Protein AF-A0A6N7Z1I0-F1 (afdb_monomer_lite)

Radius of gyration: 21.79 Å; chains: 1; bounding box: 50×64×66 Å

Sequence (225 aa):
MAPHADRPPRATGLARSAGAAVDYAGSRAKPFAAIPDDGGQARPDRATPHAGGDRSAHGRASFAEVSVDQITRRAGVSRPTFYAYFRDKRDLVLRLGEALERDVAASAAPWLEASQGSPRSTLEAVLGAFTRHRSTVRALVETVSYDAEVAAFWHLLHERFLQSAELRITREAPGIDPEVALARAYVLVWMTERVFTEHLSSPRVDEGRLLDALDAVWKLAIEPE

Foldseek 3Di:
DDDDDDDPDDPDDPPPDPPDPPPPPDDDPVLQLCLDPDPDDPPDDDDDDDDDDDPPPAPDDALVRQDCVNSCVSSVHDSVVVVVQAVDSVRVLVVLLVVLLVQLCVLQVCLLVPVDDALLSSLVSNLVSCLSSVVSLRNLVRCLVPDVVSVVSVCVSLVSQLVSQLVLLCVQDPPPDSVLSSVLSVCLSVVSSVLSNCCSRPNPDDPSVSSVVSSVSSCCSSHPD

pLDDT: mean 77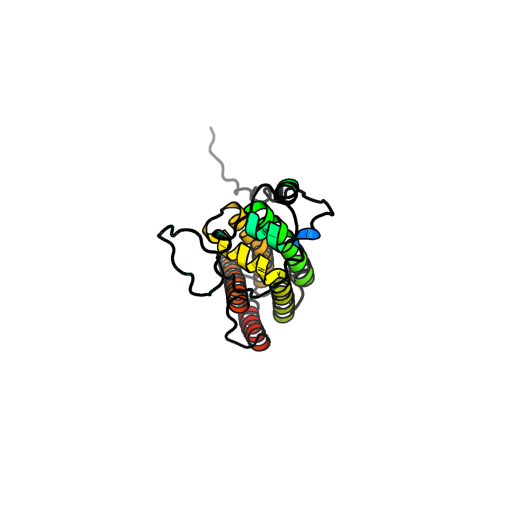.16, std 25.44, range [27.88, 98.25]

Secondary structure (DSSP, 8-state):
-------PPP---S------------TT-TTTTT--------------PPP-----SSSS--TTT--HHHHHHHHT--HHHHHHH-SSHHHHHHHHHHHHHHHHHHHTHHHHHHS-S-HHHHHHHHHHHHHHTHHHHHHHHHHHTT-HHHHHHHHHHHHHHHHHHHHHHHHHSTT--HHHHHHHHHHHHHHHHHHHHHHHHS--S-HHHHHHHHHHHHHHHHS--

Structure (mmCIF, N/CA/C/O backbone):
data_AF-A0A6N7Z1I0-F1
#
_entry.id   AF-A0A6N7Z1I0-F1
#
loop_
_atom_site.group_PDB
_atom_site.id
_atom_site.type_symbol
_atom_site.label_atom_id
_atom_site.label_alt_id
_atom_site.label_comp_id
_atom_site.label_asym_id
_atom_site.label_entity_id
_atom_site.label_seq_id
_atom_site.pdbx_PDB_ins_code
_atom_site.Cartn_x
_atom_site.Cartn_y
_atom_site.Cartn_z
_atom_site.occupancy
_atom_site.B_iso_or_equiv
_atom_site.auth_seq_id
_atom_site.auth_comp_id
_atom_site.auth_asym_id
_atom_site.auth_atom_id
_atom_site.pdbx_PDB_model_num
ATOM 1 N N . MET A 1 1 ? 8.699 45.146 38.805 1.00 42.00 1 MET A N 1
ATOM 2 C CA . MET A 1 1 ? 8.934 43.795 39.354 1.00 42.00 1 MET A CA 1
ATOM 3 C C . MET A 1 1 ? 7.944 42.857 38.671 1.00 42.00 1 MET A C 1
ATOM 5 O O . MET A 1 1 ? 6.752 43.026 38.879 1.00 42.00 1 MET A O 1
ATOM 9 N N . ALA A 1 2 ? 8.412 41.997 37.761 1.00 42.41 2 ALA A N 1
ATOM 10 C CA . ALA A 1 2 ? 7.639 40.858 37.238 1.00 42.41 2 ALA A CA 1
ATOM 11 C C . ALA A 1 2 ? 7.596 39.731 38.298 1.00 42.41 2 ALA A C 1
ATOM 13 O O . ALA A 1 2 ? 8.387 39.801 39.245 1.00 42.41 2 ALA A O 1
ATOM 14 N N . PRO A 1 3 ? 6.688 38.738 38.181 1.00 44.56 3 PRO A N 1
ATOM 15 C CA . PRO A 1 3 ? 6.973 37.515 37.398 1.00 44.56 3 PRO A CA 1
ATOM 16 C C . PRO A 1 3 ? 5.791 37.064 36.493 1.00 44.56 3 PRO A C 1
ATOM 18 O O . PRO A 1 3 ? 4.634 37.305 36.811 1.00 44.56 3 PRO A O 1
ATOM 21 N N . HIS A 1 4 ? 6.048 36.635 35.247 1.00 32.41 4 HIS A N 1
ATOM 22 C CA . HIS A 1 4 ? 6.156 35.229 34.775 1.00 32.41 4 HIS A CA 1
ATOM 23 C C . HIS A 1 4 ? 4.823 34.443 34.880 1.00 32.41 4 HIS A C 1
ATOM 25 O O . HIS A 1 4 ? 4.478 33.955 35.943 1.00 32.41 4 HIS A O 1
ATOM 31 N N . ALA A 1 5 ? 3.922 34.537 33.892 1.00 37.41 5 ALA A N 1
ATOM 32 C CA . ALA A 1 5 ? 3.791 33.693 32.688 1.00 37.41 5 ALA A CA 1
ATOM 33 C C . ALA A 1 5 ? 3.361 32.239 32.963 1.00 37.41 5 ALA A C 1
ATOM 35 O O . ALA A 1 5 ? 4.189 31.434 33.368 1.00 37.41 5 ALA A O 1
ATOM 36 N N . ASP A 1 6 ? 2.116 31.902 32.605 1.00 32.06 6 ASP A N 1
ATOM 37 C CA . ASP A 1 6 ? 1.801 30.581 32.057 1.00 32.06 6 ASP A CA 1
ATOM 38 C C . ASP A 1 6 ? 0.676 30.708 31.016 1.00 32.06 6 ASP A C 1
ATOM 40 O O . ASP A 1 6 ? -0.452 31.113 31.306 1.00 32.06 6 ASP A O 1
ATOM 44 N N . ARG A 1 7 ? 1.035 30.490 29.752 1.00 36.84 7 ARG A N 1
ATOM 45 C CA . ARG A 1 7 ? 0.157 30.559 28.579 1.00 36.84 7 ARG A CA 1
ATOM 46 C C . ARG A 1 7 ? 0.156 29.145 28.002 1.00 36.84 7 ARG A C 1
ATOM 48 O O . ARG A 1 7 ? 1.249 28.622 27.795 1.00 36.84 7 ARG A O 1
ATOM 55 N N . PRO A 1 8 ? -1.005 28.535 27.709 1.00 32.03 8 PRO A N 1
ATOM 56 C CA . PRO A 1 8 ? -1.036 27.171 27.196 1.00 32.03 8 PRO A CA 1
ATOM 57 C C . PRO A 1 8 ? -0.251 27.086 25.877 1.00 32.03 8 PRO A C 1
ATOM 59 O O . PRO A 1 8 ? -0.317 28.029 25.070 1.00 32.03 8 PRO A O 1
ATOM 62 N N . PRO A 1 9 ? 0.504 25.998 25.635 1.00 32.03 9 PRO A N 1
ATOM 63 C CA . PRO A 1 9 ? 1.284 25.870 24.419 1.00 32.03 9 PRO A CA 1
ATOM 64 C C . PRO A 1 9 ? 0.345 25.840 23.213 1.00 32.03 9 PRO A C 1
ATOM 66 O O . PRO A 1 9 ? -0.582 25.037 23.117 1.00 32.03 9 PRO A O 1
ATOM 69 N N . ARG A 1 10 ? 0.592 26.765 22.282 1.00 30.25 10 ARG A N 1
ATOM 70 C CA . ARG A 1 10 ? -0.041 26.793 20.967 1.00 30.25 10 ARG A CA 1
ATOM 71 C C . ARG A 1 10 ? 0.317 25.508 20.225 1.00 30.25 10 ARG A C 1
ATOM 73 O O . ARG A 1 10 ? 1.483 25.304 19.889 1.00 30.25 10 ARG A O 1
ATOM 80 N N . ALA A 1 11 ? -0.691 24.702 19.906 1.00 32.59 11 ALA A N 1
ATOM 81 C CA . ALA A 1 11 ? -0.607 23.703 18.852 1.00 32.59 11 ALA A CA 1
ATOM 82 C C . ALA A 1 11 ? -0.292 24.425 17.533 1.00 32.59 11 ALA A C 1
ATOM 84 O O . ALA A 1 11 ? -1.157 25.032 16.904 1.00 32.59 11 ALA A O 1
ATOM 85 N N . THR A 1 12 ? 0.982 24.434 17.154 1.00 29.86 12 THR A N 1
ATOM 86 C CA . THR A 1 12 ? 1.443 25.014 15.894 1.00 29.86 12 THR A CA 1
ATOM 87 C C . THR A 1 12 ? 2.617 24.198 15.387 1.00 29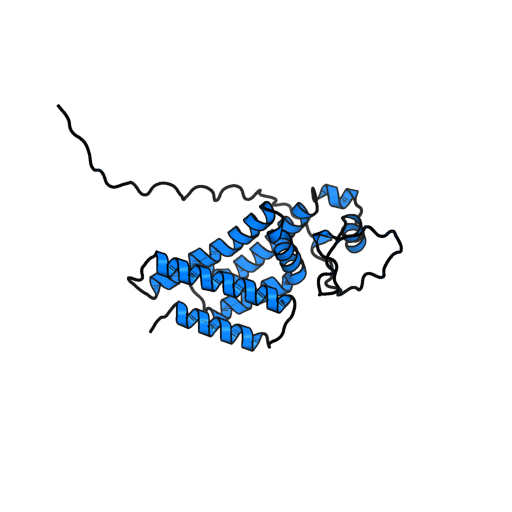.86 12 THR A C 1
ATOM 89 O O . THR A 1 12 ? 3.686 24.229 15.984 1.00 29.86 12 THR A O 1
ATOM 92 N N . GLY A 1 13 ? 2.419 23.533 14.246 1.00 31.02 13 GLY A N 1
ATOM 93 C CA . GLY A 1 13 ? 3.512 23.268 13.314 1.00 31.02 13 GLY A CA 1
ATOM 94 C C . G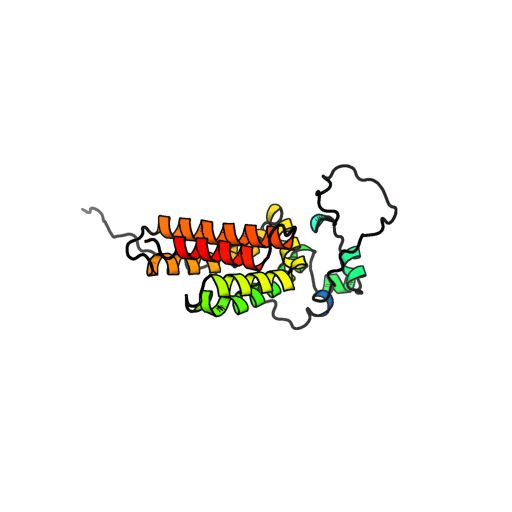LY A 1 13 ? 3.912 21.815 13.081 1.00 31.02 13 GLY A C 1
ATOM 95 O O . GLY A 1 13 ? 5.087 21.515 13.208 1.00 31.02 13 GLY A O 1
ATOM 96 N N . LEU A 1 14 ? 2.992 20.952 12.636 1.00 28.62 14 LEU A N 1
ATOM 97 C CA . LEU A 1 14 ? 3.353 19.773 11.818 1.00 28.62 14 LEU A CA 1
ATOM 98 C C . LEU A 1 14 ? 2.575 19.685 10.491 1.00 28.62 14 LEU A C 1
ATOM 100 O O . LEU A 1 14 ? 2.768 18.770 9.702 1.00 28.62 14 LEU A O 1
ATOM 104 N N . ALA A 1 15 ? 1.788 20.713 10.165 1.00 31.11 15 ALA A N 1
ATOM 105 C CA . ALA A 1 15 ? 1.237 20.924 8.830 1.00 31.11 15 ALA A CA 1
ATOM 106 C C . ALA A 1 15 ? 2.190 21.798 7.995 1.00 31.11 15 ALA A C 1
ATOM 108 O O . ALA A 1 15 ? 1.912 22.978 7.775 1.00 31.11 15 ALA A O 1
ATOM 109 N N . ARG A 1 16 ? 3.352 21.258 7.592 1.00 29.33 16 ARG A N 1
ATOM 110 C CA . ARG A 1 16 ? 4.163 21.801 6.479 1.00 29.33 16 ARG A CA 1
ATOM 111 C C . ARG A 1 16 ? 5.334 20.884 6.086 1.00 29.33 16 ARG A C 1
ATOM 113 O O . ARG A 1 16 ? 6.494 21.206 6.300 1.00 29.33 16 ARG A O 1
ATOM 120 N N . SER A 1 17 ? 5.027 19.768 5.434 1.00 28.09 17 SER A N 1
ATOM 121 C CA . SER A 1 17 ? 5.962 19.118 4.495 1.00 28.09 17 SER A CA 1
ATOM 122 C C . SER A 1 17 ? 5.253 18.322 3.389 1.00 28.09 17 SER A C 1
ATOM 124 O O . SER A 1 17 ? 5.865 17.494 2.727 1.00 28.09 17 SER A O 1
ATOM 126 N N . ALA A 1 18 ? 3.983 18.631 3.101 1.00 30.77 18 ALA A N 1
ATOM 127 C CA . ALA A 1 18 ? 3.228 18.088 1.965 1.00 30.77 18 ALA A CA 1
ATOM 128 C C . ALA A 1 18 ? 3.599 18.754 0.616 1.00 30.77 18 ALA A C 1
ATOM 130 O O . ALA A 1 18 ? 2.740 19.004 -0.222 1.00 30.77 18 ALA A O 1
ATOM 131 N N . GLY A 1 19 ? 4.867 19.120 0.413 1.00 28.34 19 GLY A N 1
ATOM 132 C CA . GLY A 1 19 ? 5.257 20.053 -0.646 1.00 28.34 19 GLY A CA 1
ATOM 133 C C . GLY A 1 19 ? 6.636 19.794 -1.226 1.00 28.34 19 GLY A C 1
ATOM 134 O O . GLY A 1 19 ? 7.467 20.692 -1.209 1.00 28.34 19 GLY A O 1
ATOM 135 N N . ALA A 1 20 ? 6.874 18.581 -1.723 1.00 27.88 20 ALA A N 1
ATOM 136 C CA . ALA A 1 20 ? 7.870 18.320 -2.764 1.00 27.88 20 ALA A CA 1
ATOM 137 C C . ALA A 1 20 ? 7.582 16.980 -3.464 1.00 27.88 20 ALA A C 1
ATOM 139 O O . ALA A 1 20 ? 8.479 16.164 -3.654 1.00 27.88 20 ALA A O 1
ATOM 140 N N . ALA A 1 21 ? 6.326 16.735 -3.853 1.00 31.30 21 ALA A N 1
ATOM 141 C CA . ALA A 1 21 ? 6.088 15.821 -4.962 1.00 31.30 21 ALA A CA 1
ATOM 142 C C . ALA A 1 21 ? 6.680 16.513 -6.194 1.00 31.30 21 ALA A C 1
ATOM 144 O O . ALA A 1 21 ? 6.163 17.538 -6.642 1.00 31.30 21 ALA A O 1
ATOM 145 N N . VAL A 1 22 ? 7.842 16.045 -6.650 1.00 36.59 22 VAL A N 1
ATOM 146 C CA . VAL A 1 22 ? 8.459 16.543 -7.877 1.00 36.59 22 VAL A CA 1
ATOM 147 C C . VAL A 1 22 ? 7.473 16.241 -8.997 1.00 36.59 22 VAL A C 1
ATOM 149 O O . VAL A 1 22 ? 7.241 15.085 -9.337 1.00 36.59 22 VAL A O 1
ATOM 152 N N . ASP A 1 23 ? 6.838 17.291 -9.507 1.00 33.38 23 ASP A N 1
ATOM 153 C CA . ASP A 1 23 ? 5.780 17.207 -10.503 1.00 33.38 23 ASP A CA 1
ATOM 154 C C . ASP A 1 23 ? 6.373 16.762 -11.848 1.00 33.38 23 ASP A C 1
ATOM 156 O O . ASP A 1 23 ? 6.739 17.558 -12.712 1.00 33.38 23 ASP A O 1
ATOM 160 N N . TYR A 1 24 ? 6.530 15.451 -12.017 1.00 40.69 24 TYR A N 1
ATOM 161 C CA . TYR A 1 24 ? 6.894 14.824 -13.280 1.00 40.69 24 TYR A CA 1
ATOM 162 C C . TYR A 1 24 ? 5.623 14.606 -14.125 1.00 40.69 24 TYR A C 1
ATOM 164 O O . TYR A 1 24 ? 5.370 13.511 -14.622 1.00 40.69 24 TYR A O 1
ATOM 172 N N . ALA A 1 25 ? 4.749 15.593 -14.309 1.00 32.25 25 ALA A N 1
ATOM 173 C CA . ALA A 1 25 ? 3.637 15.452 -15.250 1.00 32.25 25 ALA A CA 1
ATOM 174 C C . ALA A 1 25 ? 4.161 15.524 -16.701 1.00 32.25 25 ALA A C 1
ATOM 176 O O . ALA A 1 25 ? 4.407 16.590 -17.258 1.00 32.25 25 ALA A O 1
ATOM 177 N N . GLY A 1 26 ? 4.351 14.358 -17.330 1.00 34.22 26 GLY A N 1
ATOM 178 C CA . GLY A 1 26 ? 4.841 14.231 -18.704 1.00 34.22 26 GLY A CA 1
ATOM 179 C C . GLY A 1 26 ? 4.411 12.913 -19.353 1.00 34.22 26 GLY A C 1
ATOM 180 O O . GLY A 1 26 ? 4.900 11.839 -19.009 1.00 34.22 26 GLY A O 1
ATOM 181 N N . SER A 1 27 ? 3.491 13.019 -20.312 1.00 37.41 27 SER A N 1
ATOM 182 C CA . SER A 1 27 ? 2.757 11.975 -21.052 1.00 37.41 27 SER A CA 1
ATOM 183 C C . SER A 1 27 ? 3.611 11.033 -21.941 1.00 37.41 27 SER A C 1
ATOM 185 O O . SER A 1 27 ? 3.315 10.827 -23.118 1.00 37.41 27 SER A O 1
ATOM 187 N N . ARG A 1 28 ? 4.709 10.447 -21.436 1.00 41.75 28 ARG A N 1
ATOM 188 C CA . ARG A 1 28 ? 5.601 9.579 -22.248 1.00 41.75 28 ARG A CA 1
ATOM 189 C C . ARG A 1 28 ? 6.104 8.287 -21.584 1.00 41.75 28 ARG A C 1
ATOM 191 O O . ARG A 1 28 ? 6.914 7.595 -22.182 1.00 41.75 28 ARG A O 1
ATOM 198 N N . ALA A 1 29 ? 5.570 7.882 -20.427 1.00 43.94 29 ALA A N 1
ATOM 199 C CA . ALA A 1 29 ? 5.985 6.656 -19.713 1.00 43.94 29 ALA A CA 1
ATOM 200 C C . ALA A 1 29 ? 5.488 5.319 -20.323 1.00 43.94 29 ALA A C 1
ATOM 202 O O . ALA A 1 29 ? 5.762 4.246 -19.785 1.00 43.94 29 ALA A O 1
ATOM 203 N N . LYS A 1 30 ? 4.800 5.347 -21.474 1.00 44.25 30 LYS A N 1
ATOM 204 C CA . LYS A 1 30 ? 4.262 4.140 -22.128 1.00 44.25 30 LYS A CA 1
ATOM 205 C C . LYS A 1 30 ? 5.286 3.039 -22.483 1.00 44.25 30 LYS A C 1
ATOM 207 O O . LYS A 1 30 ? 4.874 1.886 -22.406 1.00 44.25 30 LYS A O 1
ATOM 212 N N . PRO A 1 31 ? 6.568 3.295 -22.835 1.00 46.41 31 PRO A N 1
ATOM 213 C CA . PRO A 1 31 ? 7.440 2.208 -23.288 1.00 46.41 31 PRO A CA 1
ATOM 214 C C . PRO A 1 31 ? 7.873 1.246 -22.168 1.00 46.41 31 PRO A C 1
ATOM 216 O O . PRO A 1 31 ? 8.245 0.120 -22.468 1.00 46.41 31 PRO A O 1
ATOM 219 N N . PHE A 1 32 ? 7.788 1.645 -20.891 1.00 52.28 32 PHE A N 1
ATOM 220 C CA . PHE A 1 32 ? 8.197 0.803 -19.753 1.00 52.28 32 PHE A CA 1
ATOM 221 C C . PHE A 1 32 ? 7.028 0.260 -18.918 1.00 52.28 32 PHE A C 1
ATOM 223 O O . PHE A 1 32 ? 7.226 -0.651 -18.122 1.00 52.28 32 PHE A O 1
ATOM 230 N N . ALA A 1 33 ? 5.804 0.756 -19.137 1.00 46.38 33 ALA A N 1
ATOM 231 C CA . ALA A 1 33 ? 4.591 0.265 -18.472 1.00 46.38 33 ALA A CA 1
ATOM 232 C C . ALA A 1 33 ? 4.161 -1.144 -18.935 1.00 46.38 33 ALA A C 1
ATOM 234 O O . ALA A 1 33 ? 3.276 -1.747 -18.340 1.00 46.38 33 ALA A O 1
ATOM 235 N N . ALA A 1 34 ? 4.775 -1.658 -20.005 1.00 40.12 34 ALA A N 1
ATOM 236 C CA . ALA A 1 34 ? 4.413 -2.910 -20.659 1.00 40.12 34 ALA A CA 1
ATOM 237 C C . ALA A 1 34 ? 5.502 -3.987 -20.547 1.00 40.12 34 ALA A C 1
ATOM 239 O O . ALA A 1 34 ? 5.567 -4.848 -21.419 1.00 40.12 34 ALA A O 1
ATOM 240 N N . ILE A 1 35 ? 6.375 -3.953 -19.527 1.00 42.00 35 ILE A N 1
ATOM 241 C CA . ILE A 1 35 ? 7.259 -5.101 -19.265 1.00 42.00 35 ILE A CA 1
ATOM 242 C C . ILE A 1 35 ? 6.347 -6.270 -18.868 1.00 42.00 35 ILE A C 1
ATOM 244 O O . ILE A 1 35 ? 5.777 -6.227 -17.776 1.00 42.00 35 ILE A O 1
ATOM 248 N N . PRO A 1 36 ? 6.175 -7.297 -19.722 1.00 32.53 36 PRO A N 1
ATOM 249 C CA . PRO A 1 36 ? 5.255 -8.381 -19.432 1.00 32.53 36 PRO A CA 1
ATOM 250 C C . PRO A 1 36 ? 5.755 -9.144 -18.213 1.00 32.53 36 PRO A C 1
ATOM 252 O O . PRO A 1 36 ? 6.967 -9.343 -18.045 1.00 32.53 36 PRO A O 1
ATOM 255 N N . ASP A 1 37 ? 4.816 -9.594 -17.395 1.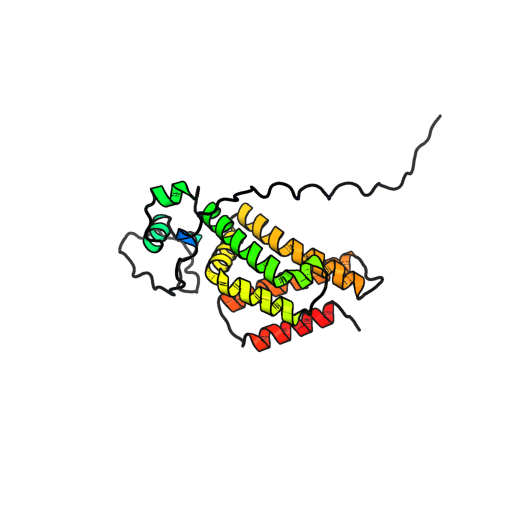00 39.97 37 ASP A N 1
ATOM 256 C CA . ASP A 1 37 ? 5.041 -10.507 -16.283 1.00 39.97 37 ASP A CA 1
ATOM 257 C C . ASP A 1 37 ? 5.305 -11.924 -16.817 1.00 39.97 37 ASP A C 1
ATOM 259 O O . ASP A 1 37 ? 4.553 -12.860 -16.566 1.00 39.97 37 ASP A O 1
ATOM 263 N N . ASP A 1 38 ? 6.368 -12.101 -17.607 1.00 35.53 38 ASP A N 1
ATOM 264 C CA . ASP A 1 38 ? 6.874 -13.451 -17.810 1.00 35.53 38 ASP A CA 1
ATOM 265 C C . ASP A 1 38 ? 7.657 -13.806 -16.557 1.00 35.53 38 ASP A C 1
ATOM 267 O O . ASP A 1 38 ? 8.659 -13.161 -16.227 1.00 35.53 38 ASP A O 1
ATOM 271 N N . GLY A 1 39 ? 7.260 -14.900 -15.913 1.00 37.16 39 GLY A N 1
ATOM 272 C CA . GLY A 1 39 ? 8.102 -15.677 -15.006 1.00 37.16 39 GLY A CA 1
ATOM 273 C C . GLY A 1 39 ? 9.323 -16.278 -15.718 1.00 37.16 39 GLY A C 1
ATOM 274 O O . GLY A 1 39 ? 9.604 -17.465 -15.579 1.00 37.16 39 GLY A O 1
ATOM 275 N N . GLY A 1 40 ? 10.031 -15.473 -16.510 1.00 33.53 40 GLY A N 1
ATOM 276 C CA . GLY A 1 40 ? 11.122 -15.860 -17.377 1.00 33.53 40 GLY A CA 1
ATOM 277 C C . GLY A 1 40 ? 12.328 -16.273 -16.558 1.00 33.53 40 GLY A C 1
ATOM 278 O O . GLY A 1 40 ? 13.065 -15.432 -16.045 1.00 33.53 40 GLY A O 1
ATOM 279 N N . GLN A 1 41 ? 12.541 -17.586 -16.492 1.00 36.06 41 GLN A N 1
ATOM 280 C CA . GLN A 1 41 ? 13.857 -18.189 -16.336 1.00 36.06 41 GLN A CA 1
ATOM 281 C C . GLN A 1 41 ? 14.854 -17.431 -17.217 1.00 36.06 41 GLN A C 1
ATOM 283 O O . GLN A 1 41 ? 14.879 -17.587 -18.438 1.00 36.06 41 GLN A O 1
ATOM 288 N N . ALA A 1 42 ? 15.678 -16.589 -16.598 1.00 35.66 42 ALA A N 1
ATOM 289 C CA . ALA A 1 42 ? 16.864 -16.079 -17.251 1.00 35.66 42 ALA A CA 1
ATOM 290 C C . ALA A 1 42 ? 17.765 -17.288 -17.526 1.00 35.66 42 ALA A C 1
ATOM 292 O O . ALA A 1 42 ? 18.320 -17.896 -16.610 1.00 35.66 42 ALA A O 1
ATOM 293 N N . ARG A 1 43 ? 17.858 -17.682 -18.797 1.00 30.23 43 ARG A N 1
ATOM 294 C CA . ARG A 1 43 ? 18.835 -18.668 -19.257 1.00 30.23 43 ARG A CA 1
ATOM 295 C C . ARG A 1 43 ? 20.224 -18.101 -18.921 1.00 30.23 43 ARG A C 1
ATOM 297 O O . ARG A 1 43 ? 20.473 -16.949 -19.281 1.00 30.23 43 ARG A O 1
ATOM 304 N N . PRO A 1 44 ? 21.094 -18.832 -18.203 1.00 35.12 44 PRO A N 1
ATOM 305 C CA . PRO A 1 44 ? 22.339 -18.262 -17.714 1.00 35.12 44 PRO A CA 1
ATOM 306 C C . PRO A 1 44 ? 23.269 -18.013 -18.898 1.00 35.12 44 PRO A C 1
ATOM 308 O O . PRO A 1 44 ? 23.754 -18.956 -19.525 1.00 35.12 44 PRO A O 1
ATOM 311 N N . ASP A 1 45 ? 23.496 -16.739 -19.205 1.00 33.19 45 ASP A N 1
ATOM 312 C CA . ASP A 1 45 ? 24.569 -16.335 -20.100 1.00 33.19 45 ASP A CA 1
ATOM 313 C C . ASP A 1 45 ? 25.887 -16.458 -19.327 1.00 33.19 45 ASP A C 1
ATOM 315 O O . ASP A 1 45 ? 26.017 -15.990 -18.192 1.00 33.19 45 ASP A O 1
ATOM 319 N N . ARG A 1 46 ? 26.848 -17.181 -19.903 1.00 39.94 46 ARG A N 1
ATOM 320 C CA . ARG A 1 46 ? 28.149 -17.447 -19.281 1.00 39.94 46 ARG A CA 1
ATOM 321 C C . ARG A 1 46 ? 28.940 -16.142 -19.152 1.00 39.94 46 ARG A C 1
ATOM 323 O O . ARG A 1 46 ? 29.516 -15.709 -20.142 1.00 39.94 46 ARG A O 1
ATOM 330 N N . ALA A 1 47 ? 29.079 -15.602 -17.939 1.00 31.05 47 ALA A N 1
ATOM 331 C CA . ALA A 1 47 ? 30.249 -14.802 -17.556 1.00 31.05 47 ALA A CA 1
ATOM 332 C C . ALA A 1 47 ? 30.426 -14.670 -16.027 1.00 31.05 47 ALA A C 1
ATOM 334 O O . ALA A 1 47 ? 29.589 -14.096 -15.343 1.00 31.05 47 ALA A O 1
ATOM 335 N N . THR A 1 48 ? 31.580 -15.175 -15.564 1.00 32.66 48 THR A N 1
ATOM 336 C CA . THR A 1 48 ? 32.380 -14.854 -14.355 1.00 32.66 48 THR A CA 1
ATOM 337 C C . THR A 1 48 ? 31.752 -14.897 -12.946 1.00 32.66 48 THR A C 1
ATOM 339 O O . THR A 1 48 ? 30.822 -14.152 -12.656 1.00 32.66 48 THR A O 1
ATOM 342 N N . PRO A 1 49 ? 32.330 -15.678 -12.003 1.00 33.44 49 PRO A N 1
ATOM 343 C CA . PRO A 1 49 ? 31.893 -15.693 -10.614 1.00 33.44 49 PRO A CA 1
ATOM 344 C C . PRO A 1 49 ? 32.458 -14.478 -9.862 1.00 33.44 49 PRO A C 1
ATOM 346 O O . PRO A 1 49 ? 33.669 -14.354 -9.668 1.00 33.44 49 PRO A O 1
ATOM 349 N N . HIS A 1 50 ? 31.582 -13.592 -9.395 1.00 37.34 50 HIS A N 1
ATOM 350 C CA . HIS A 1 50 ? 31.863 -12.780 -8.214 1.00 37.34 50 HIS A CA 1
ATOM 351 C C . HIS A 1 50 ? 31.133 -13.403 -7.031 1.00 37.34 50 HIS A C 1
ATOM 353 O O . HIS A 1 50 ? 29.925 -13.621 -7.054 1.00 37.34 50 HIS A O 1
ATOM 359 N N . ALA A 1 51 ? 31.936 -13.810 -6.055 1.00 36.06 51 ALA A N 1
ATOM 360 C CA . ALA A 1 51 ? 31.518 -14.502 -4.856 1.00 36.06 51 ALA A CA 1
ATOM 361 C C . ALA A 1 51 ? 30.813 -13.546 -3.887 1.00 36.06 51 ALA A C 1
ATOM 363 O O . ALA A 1 51 ? 31.263 -12.420 -3.694 1.00 36.06 51 ALA A O 1
ATOM 364 N N . GLY A 1 52 ? 29.776 -14.063 -3.224 1.00 36.69 52 GLY A N 1
ATOM 365 C CA . GLY A 1 52 ? 29.161 -13.466 -2.040 1.00 36.69 52 GLY A CA 1
ATOM 366 C C . GLY A 1 52 ? 27.790 -12.861 -2.316 1.00 36.69 52 GLY A C 1
ATOM 367 O O . GLY A 1 52 ? 27.689 -11.715 -2.729 1.00 36.69 52 GLY A O 1
ATOM 368 N N . GLY A 1 53 ? 26.732 -13.623 -2.052 1.00 32.41 53 GLY A N 1
ATOM 369 C CA . GLY A 1 53 ? 25.369 -13.109 -2.109 1.00 32.41 53 GLY A CA 1
ATOM 370 C C . GLY A 1 53 ? 24.361 -14.233 -1.988 1.00 32.41 53 GLY A C 1
ATOM 371 O O . GLY A 1 53 ? 24.311 -15.123 -2.831 1.00 32.41 53 GLY A O 1
ATOM 372 N N . ASP A 1 54 ? 23.624 -14.213 -0.889 1.00 35.91 54 ASP A N 1
ATOM 373 C CA . ASP A 1 54 ? 22.592 -15.165 -0.519 1.00 35.91 54 ASP A CA 1
ATOM 374 C C . ASP A 1 54 ? 21.624 -15.409 -1.687 1.00 35.91 54 ASP A C 1
ATOM 376 O O . ASP A 1 54 ? 21.019 -14.476 -2.222 1.00 35.91 54 ASP A O 1
ATOM 380 N N . ARG A 1 55 ? 21.483 -16.669 -2.113 1.00 42.25 55 ARG A N 1
ATOM 381 C CA . ARG A 1 55 ? 20.462 -17.033 -3.099 1.00 42.25 55 ARG A CA 1
ATOM 382 C C . ARG A 1 55 ? 19.120 -16.857 -2.413 1.00 42.25 55 ARG A C 1
ATOM 384 O O . ARG A 1 55 ? 18.672 -17.759 -1.709 1.00 42.25 55 ARG A O 1
ATOM 391 N N . SER A 1 56 ? 18.487 -15.709 -2.641 1.00 41.97 56 SER A N 1
ATOM 392 C CA . SER A 1 56 ? 17.087 -15.487 -2.301 1.00 41.97 56 SER A CA 1
ATOM 393 C C . SER A 1 56 ? 16.297 -16.727 -2.717 1.00 41.97 56 SER A C 1
ATOM 395 O O . SER A 1 56 ? 16.313 -17.120 -3.884 1.00 41.97 56 SER A O 1
ATOM 397 N N . ALA A 1 57 ? 15.651 -17.375 -1.746 1.00 40.59 57 ALA A N 1
ATOM 398 C CA . ALA A 1 57 ? 14.993 -18.681 -1.861 1.00 40.59 57 ALA A CA 1
ATOM 399 C C . ALA A 1 57 ? 13.775 -18.713 -2.815 1.00 40.59 57 ALA A C 1
ATOM 401 O O . ALA A 1 57 ? 12.964 -19.633 -2.787 1.00 40.59 57 ALA A O 1
ATOM 402 N N . HIS A 1 58 ? 13.655 -17.721 -3.691 1.00 43.16 58 HIS A N 1
ATOM 403 C CA . HIS A 1 58 ? 12.648 -17.592 -4.726 1.00 43.16 58 HIS A CA 1
ATOM 404 C C . HIS A 1 58 ? 13.413 -17.311 -6.020 1.00 43.16 58 HIS A C 1
ATOM 406 O O . HIS A 1 58 ? 14.006 -16.248 -6.144 1.00 43.16 58 HIS A O 1
ATOM 412 N N . GLY A 1 59 ? 13.450 -18.267 -6.956 1.00 41.16 59 GLY A N 1
ATOM 413 C CA . GLY A 1 59 ? 14.335 -18.299 -8.137 1.00 41.16 59 GLY A CA 1
ATOM 414 C C . GLY A 1 59 ? 14.146 -17.203 -9.202 1.00 41.16 59 GLY A C 1
ATOM 415 O O . GLY A 1 59 ? 14.106 -17.504 -10.392 1.00 41.16 59 GLY A O 1
ATOM 416 N N . ARG A 1 60 ? 14.029 -15.935 -8.801 1.00 52.62 60 ARG A N 1
ATOM 417 C CA . ARG A 1 60 ? 13.994 -14.741 -9.649 1.00 52.62 60 ARG A CA 1
ATOM 418 C C . ARG A 1 60 ? 15.025 -13.746 -9.125 1.00 52.62 60 ARG A C 1
ATOM 420 O O . ARG A 1 60 ? 15.015 -13.476 -7.929 1.00 52.62 60 ARG A O 1
ATOM 427 N N . ALA A 1 61 ? 15.831 -13.183 -10.025 1.00 58.03 61 ALA A N 1
ATOM 428 C CA . ALA A 1 61 ? 16.825 -12.163 -9.693 1.00 58.03 61 ALA A CA 1
ATOM 429 C C . ALA A 1 61 ? 16.195 -11.014 -8.889 1.00 58.03 61 ALA A C 1
ATOM 431 O O . ALA A 1 61 ? 15.070 -10.588 -9.184 1.00 58.03 61 ALA A O 1
ATOM 432 N N . SER A 1 62 ? 16.914 -10.567 -7.866 1.00 75.31 62 SER A N 1
ATOM 433 C CA . SER A 1 62 ? 16.569 -9.405 -7.048 1.00 75.31 62 SER A CA 1
ATOM 434 C C . SER A 1 62 ? 16.615 -8.138 -7.917 1.00 75.31 62 SER A C 1
ATOM 436 O O . SER A 1 62 ? 17.409 -8.043 -8.856 1.00 75.31 62 SER A O 1
ATOM 438 N N . PHE A 1 63 ? 15.762 -7.149 -7.644 1.00 79.50 63 PHE A N 1
ATOM 439 C CA . PHE A 1 63 ? 15.814 -5.846 -8.311 1.00 79.50 63 PHE A CA 1
ATOM 440 C C . PHE A 1 63 ? 17.200 -5.184 -8.194 1.00 79.50 63 PHE A C 1
ATOM 442 O O . PHE A 1 63 ? 17.668 -4.535 -9.143 1.00 79.50 63 PHE A O 1
ATOM 449 N N . ALA A 1 64 ? 17.902 -5.398 -7.078 1.00 77.44 64 ALA A N 1
ATOM 450 C CA . ALA A 1 64 ? 19.289 -4.969 -6.915 1.00 77.44 64 ALA A CA 1
ATOM 451 C C . ALA A 1 64 ? 20.215 -5.568 -7.994 1.00 77.44 64 ALA A C 1
ATOM 453 O O . ALA A 1 64 ? 21.047 -4.848 -8.554 1.00 77.44 64 ALA A O 1
ATOM 454 N N . GLU A 1 65 ? 20.007 -6.832 -8.366 1.00 80.25 65 GLU A N 1
ATOM 455 C CA . GLU A 1 65 ? 20.816 -7.584 -9.338 1.00 80.25 65 GLU A CA 1
ATOM 456 C C . GLU A 1 65 ? 20.470 -7.268 -10.802 1.00 80.25 65 GLU A C 1
ATOM 458 O O . GLU A 1 65 ? 21.287 -7.487 -11.700 1.00 80.25 65 GLU A O 1
ATOM 463 N N . VAL A 1 66 ? 19.274 -6.732 -11.069 1.00 83.75 66 VAL A N 1
ATOM 464 C CA . VAL A 1 66 ? 18.844 -6.396 -12.433 1.00 83.75 66 VAL A CA 1
ATOM 465 C C . VAL A 1 66 ? 19.670 -5.229 -12.983 1.00 83.75 66 VAL A C 1
ATOM 467 O O . VAL A 1 66 ? 19.686 -4.146 -12.402 1.00 83.75 66 VAL A O 1
ATOM 470 N N . SER A 1 67 ? 20.330 -5.390 -14.129 1.00 86.88 67 SER A N 1
ATOM 471 C CA . SER A 1 67 ? 21.097 -4.308 -14.765 1.00 86.88 67 SER A CA 1
ATOM 472 C C . SER A 1 67 ? 20.244 -3.447 -15.708 1.00 86.88 67 SER A C 1
ATOM 474 O O . SER A 1 67 ? 19.251 -3.904 -16.275 1.00 86.88 67 SER A O 1
ATOM 476 N N . VAL A 1 68 ? 20.666 -2.198 -15.955 1.00 88.75 68 VAL A N 1
ATOM 477 C CA . VAL A 1 68 ? 20.036 -1.325 -16.972 1.00 88.75 68 VAL A CA 1
ATOM 478 C C . VAL A 1 68 ? 20.064 -1.975 -18.364 1.00 88.75 68 VAL A C 1
ATOM 480 O O . VAL A 1 68 ? 19.129 -1.800 -19.143 1.00 88.75 68 VAL A O 1
ATOM 483 N N . ASP A 1 69 ? 21.070 -2.800 -18.671 1.00 87.88 69 ASP A N 1
ATOM 484 C CA . ASP A 1 69 ? 21.109 -3.571 -19.924 1.00 87.88 69 ASP A CA 1
ATOM 485 C C . ASP A 1 69 ? 20.026 -4.638 -19.997 1.00 87.88 69 ASP A C 1
ATOM 487 O O . ASP A 1 69 ? 19.416 -4.836 -21.046 1.00 87.88 69 ASP A O 1
ATOM 491 N N . GLN A 1 70 ? 19.769 -5.337 -18.893 1.00 86.56 70 GLN A N 1
ATOM 492 C CA . GLN A 1 70 ? 18.686 -6.315 -18.833 1.00 86.56 70 GLN A CA 1
ATOM 493 C C . GLN A 1 70 ? 17.323 -5.628 -18.984 1.00 86.56 70 GLN A C 1
ATOM 495 O O . GLN A 1 70 ? 16.484 -6.119 -19.741 1.00 86.56 70 GLN A O 1
ATOM 500 N N . ILE A 1 71 ? 17.131 -4.473 -18.335 1.00 87.31 71 ILE A N 1
ATOM 501 C CA . ILE A 1 71 ? 15.905 -3.663 -18.429 1.00 87.31 71 ILE A CA 1
ATOM 502 C C . ILE A 1 71 ? 15.679 -3.190 -19.866 1.00 87.31 71 ILE A C 1
ATOM 504 O O . ILE A 1 71 ? 14.622 -3.438 -20.440 1.00 87.31 71 ILE A O 1
ATOM 508 N N . THR A 1 72 ? 16.676 -2.537 -20.464 1.00 88.56 72 THR A N 1
ATOM 509 C CA . THR A 1 72 ? 16.580 -1.965 -21.817 1.00 88.56 72 THR A CA 1
ATOM 510 C C . THR A 1 72 ? 16.360 -3.044 -22.872 1.00 88.56 72 THR A C 1
ATOM 512 O O . THR A 1 72 ? 15.466 -2.905 -23.707 1.00 88.56 72 THR A O 1
ATOM 515 N N . ARG A 1 73 ? 17.078 -4.173 -22.774 1.00 88.12 73 ARG A N 1
ATOM 516 C CA . ARG A 1 73 ? 16.883 -5.336 -23.649 1.00 88.12 73 ARG A CA 1
ATOM 517 C C . ARG A 1 73 ? 15.472 -5.908 -23.545 1.00 88.12 73 ARG A C 1
ATOM 519 O O . ARG A 1 73 ? 14.876 -6.205 -24.575 1.00 88.12 73 ARG A O 1
ATOM 526 N N . ARG A 1 74 ? 14.930 -6.061 -22.331 1.00 85.69 74 ARG A N 1
ATOM 527 C CA . ARG A 1 74 ? 13.569 -6.592 -22.138 1.00 85.69 74 ARG A CA 1
ATOM 528 C C . ARG A 1 74 ? 12.493 -5.609 -22.604 1.00 85.69 74 ARG A C 1
ATOM 530 O O . ARG A 1 74 ? 11.483 -6.045 -23.139 1.00 85.69 74 ARG A O 1
ATOM 537 N N . ALA A 1 75 ? 12.726 -4.309 -22.444 1.00 85.12 75 ALA A N 1
ATOM 538 C CA . ALA A 1 75 ? 11.828 -3.254 -22.909 1.00 85.12 75 ALA A CA 1
ATOM 539 C C . ALA A 1 75 ? 11.956 -2.949 -24.417 1.00 85.12 75 ALA A C 1
ATOM 541 O O . ALA A 1 75 ? 11.180 -2.157 -24.944 1.00 85.12 75 ALA A O 1
ATOM 542 N N . GLY A 1 76 ? 12.928 -3.543 -25.121 1.00 90.19 76 GLY A N 1
ATOM 543 C CA . GLY A 1 76 ? 13.147 -3.296 -26.549 1.00 90.19 76 GLY A CA 1
ATOM 544 C C . GLY A 1 76 ? 13.624 -1.873 -26.867 1.00 90.19 76 GLY A C 1
ATOM 545 O O . GLY A 1 76 ? 13.366 -1.367 -27.956 1.00 90.19 76 GLY A O 1
ATOM 546 N N . VAL A 1 77 ? 14.306 -1.214 -25.926 1.00 89.50 77 VAL A N 1
ATOM 547 C CA . VAL A 1 77 ? 14.826 0.154 -26.082 1.00 89.50 77 VAL A CA 1
ATOM 548 C C . VAL A 1 77 ? 16.341 0.194 -25.903 1.00 89.50 77 VAL A C 1
ATOM 550 O O . VAL A 1 77 ? 16.949 -0.734 -25.380 1.00 89.50 77 VAL A O 1
ATOM 553 N N . SER A 1 78 ? 16.974 1.287 -26.328 1.00 91.56 78 SER A N 1
ATOM 554 C CA . SER A 1 78 ? 18.417 1.474 -26.144 1.00 91.56 78 SER A CA 1
ATOM 555 C C . SER A 1 78 ? 18.758 1.996 -24.738 1.00 91.56 78 SER A C 1
ATOM 557 O O . SER A 1 78 ? 17.927 2.642 -24.093 1.00 91.56 78 SER A O 1
ATOM 559 N N . ARG A 1 79 ? 20.003 1.798 -24.270 1.00 91.69 79 ARG A N 1
ATOM 560 C CA . ARG A 1 79 ? 20.489 2.447 -23.033 1.00 91.69 79 ARG A CA 1
ATOM 561 C C . ARG A 1 79 ? 20.389 3.978 -23.091 1.00 91.69 79 ARG A C 1
ATOM 563 O O . ARG A 1 79 ? 19.886 4.541 -22.123 1.00 91.69 79 ARG A O 1
ATOM 570 N N . PRO A 1 80 ? 20.805 4.672 -24.176 1.00 93.81 80 PRO A N 1
ATOM 571 C CA . PRO A 1 80 ? 20.584 6.115 -24.281 1.00 93.81 80 PRO A CA 1
ATOM 572 C C . PRO A 1 80 ? 19.110 6.504 -24.147 1.00 93.81 80 PRO A C 1
ATOM 574 O O . PRO A 1 80 ? 18.803 7.497 -23.499 1.00 93.81 80 PRO A O 1
ATOM 577 N N . THR A 1 81 ? 18.189 5.700 -24.697 1.00 90.62 81 THR A N 1
ATOM 578 C CA . THR A 1 81 ? 16.748 5.918 -24.518 1.00 90.62 81 THR A CA 1
ATOM 579 C C . THR A 1 81 ? 16.356 5.807 -23.050 1.00 90.62 81 THR A C 1
ATOM 581 O O . THR A 1 81 ? 15.652 6.681 -22.572 1.00 90.62 81 THR A O 1
ATOM 584 N N . PHE A 1 82 ? 16.826 4.794 -22.315 1.00 91.94 82 PHE A N 1
ATOM 585 C CA . PHE A 1 82 ? 16.569 4.692 -20.873 1.00 91.94 82 PHE A CA 1
ATOM 586 C C . PHE A 1 82 ? 17.038 5.939 -20.124 1.00 91.94 82 PHE A C 1
ATOM 588 O O . PHE A 1 82 ? 16.240 6.553 -19.423 1.00 91.94 82 PHE A O 1
ATOM 595 N N . TYR A 1 83 ? 18.289 6.357 -20.332 1.00 93.69 83 TYR A N 1
ATOM 596 C CA . TYR A 1 83 ? 18.854 7.512 -19.628 1.00 93.69 83 TYR A CA 1
ATOM 597 C C . TYR A 1 83 ? 18.249 8.858 -20.052 1.00 93.69 83 TYR A C 1
ATOM 599 O O . TYR A 1 83 ? 18.394 9.846 -19.339 1.00 93.69 83 TYR A O 1
ATOM 607 N N . ALA A 1 84 ? 17.535 8.908 -21.180 1.00 91.25 84 ALA A N 1
ATOM 608 C CA . ALA A 1 84 ? 16.731 10.069 -21.552 1.00 91.25 84 ALA A CA 1
ATOM 609 C C . ALA A 1 84 ? 15.456 10.215 -20.697 1.00 91.25 84 ALA A C 1
ATOM 611 O O . ALA A 1 84 ? 14.907 11.313 -20.628 1.00 91.25 84 ALA A O 1
ATOM 612 N N . TYR A 1 85 ? 14.978 9.132 -20.071 1.00 87.56 85 TYR A N 1
ATOM 613 C CA . TYR A 1 85 ? 13.779 9.126 -19.222 1.00 87.56 85 TYR A CA 1
ATOM 614 C C . TYR A 1 85 ? 14.087 8.970 -17.733 1.00 87.56 85 TYR A C 1
ATOM 616 O O . TYR A 1 85 ? 13.351 9.527 -16.926 1.00 87.56 85 TYR A O 1
ATOM 624 N N . PHE A 1 86 ? 15.137 8.226 -17.381 1.00 93.00 86 PHE A N 1
ATOM 625 C CA . PHE A 1 86 ? 15.455 7.871 -16.000 1.00 93.00 86 PHE A CA 1
ATOM 626 C C . PHE A 1 86 ? 16.926 8.108 -15.690 1.00 93.00 86 PHE A C 1
ATOM 628 O O . PHE A 1 86 ? 17.809 7.715 -16.453 1.00 93.00 86 PHE A O 1
ATOM 635 N N . ARG A 1 87 ? 17.204 8.696 -14.529 1.00 90.56 87 ARG A N 1
ATOM 636 C CA . ARG A 1 87 ? 18.577 8.928 -14.056 1.00 90.56 87 ARG A CA 1
ATOM 637 C C . ARG A 1 87 ? 19.276 7.618 -13.704 1.00 90.56 87 ARG A C 1
ATOM 639 O O . ARG A 1 87 ? 20.439 7.416 -14.045 1.00 90.56 87 ARG A O 1
ATOM 646 N N . ASP A 1 88 ? 18.558 6.731 -13.027 1.00 90.44 88 ASP A N 1
ATOM 647 C CA . ASP A 1 88 ? 19.045 5.449 -12.531 1.00 90.44 88 ASP A CA 1
ATOM 648 C C . ASP A 1 88 ? 17.8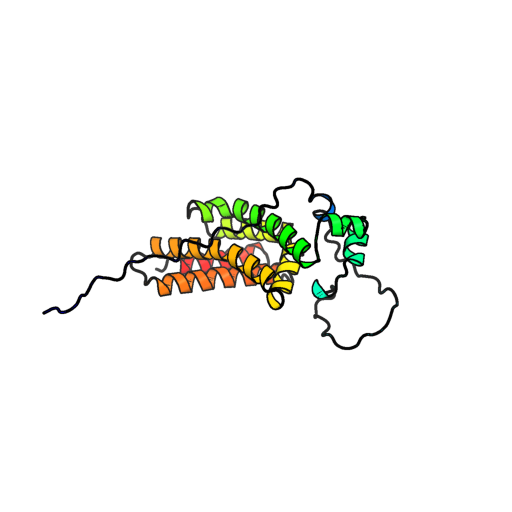79 4.449 -12.348 1.00 90.44 88 ASP A C 1
ATOM 650 O O . ASP A 1 88 ? 16.738 4.703 -12.741 1.00 90.44 88 ASP A O 1
ATOM 654 N N . LYS A 1 89 ? 18.168 3.267 -11.786 1.00 89.38 89 LYS A N 1
ATOM 655 C CA . LYS A 1 89 ? 17.151 2.238 -11.503 1.00 89.38 89 LYS A CA 1
ATOM 656 C C . LYS A 1 89 ? 16.143 2.668 -10.431 1.00 89.38 89 LYS A C 1
ATOM 658 O O . LYS A 1 89 ? 14.992 2.242 -10.496 1.00 89.38 89 LYS A O 1
ATOM 663 N N . ARG A 1 90 ? 16.568 3.478 -9.458 1.00 92.12 90 ARG A N 1
ATOM 664 C CA . ARG A 1 90 ? 15.705 3.992 -8.388 1.00 92.12 90 ARG A CA 1
ATOM 665 C C . ARG A 1 90 ? 14.666 4.943 -8.978 1.00 92.12 90 ARG A C 1
ATOM 667 O O . ARG A 1 90 ? 13.486 4.775 -8.702 1.00 92.12 90 ARG A O 1
ATOM 674 N N . ASP A 1 91 ? 15.086 5.859 -9.847 1.00 91.50 91 ASP A N 1
ATOM 675 C CA . ASP A 1 91 ? 14.203 6.800 -10.548 1.00 91.50 91 ASP A CA 1
ATOM 676 C C . ASP A 1 91 ? 13.129 6.065 -11.371 1.00 91.50 91 ASP A C 1
ATOM 678 O O . ASP A 1 91 ? 11.945 6.395 -11.309 1.00 91.50 91 ASP A O 1
ATOM 682 N N . LEU A 1 92 ? 13.505 4.973 -12.053 1.00 92.06 92 LEU A N 1
ATOM 683 C CA . LEU A 1 92 ? 12.535 4.089 -12.708 1.00 92.06 92 LEU A CA 1
ATOM 684 C C . LEU A 1 92 ? 11.509 3.512 -11.714 1.00 92.06 92 LEU A C 1
ATOM 686 O O . LEU A 1 92 ? 10.310 3.540 -11.994 1.00 92.06 92 LEU A O 1
ATOM 690 N N . VAL A 1 93 ? 11.956 2.960 -10.581 1.00 92.75 93 VAL A N 1
ATOM 691 C CA . VAL A 1 93 ? 11.061 2.323 -9.597 1.00 92.75 93 VAL A CA 1
ATOM 692 C C . VAL A 1 93 ? 10.125 3.326 -8.944 1.00 92.75 93 VAL A C 1
ATOM 694 O O . VAL A 1 93 ? 8.937 3.036 -8.840 1.00 92.75 93 VAL A O 1
ATOM 697 N N . LEU A 1 94 ? 10.618 4.505 -8.568 1.00 93.88 94 LEU A N 1
ATOM 698 C CA . LEU A 1 94 ? 9.784 5.583 -8.035 1.00 93.88 94 LEU A CA 1
ATOM 699 C C . LEU A 1 94 ? 8.715 5.988 -9.051 1.00 93.88 94 LEU A C 1
ATOM 701 O O . LEU A 1 94 ? 7.534 6.059 -8.718 1.00 93.88 94 LEU A O 1
ATOM 705 N N . ARG A 1 95 ? 9.094 6.131 -10.325 1.00 93.12 95 ARG A N 1
ATOM 706 C CA . ARG A 1 95 ? 8.156 6.504 -11.385 1.00 93.12 95 ARG A CA 1
ATOM 707 C C . ARG A 1 95 ? 7.087 5.445 -11.662 1.00 93.12 95 ARG A C 1
ATOM 709 O O . ARG A 1 95 ? 5.945 5.786 -11.976 1.00 93.12 95 ARG A O 1
ATOM 716 N N . LEU A 1 96 ? 7.439 4.163 -11.562 1.00 92.75 96 LEU A N 1
ATOM 717 C CA . LEU A 1 96 ? 6.462 3.072 -11.589 1.00 92.75 96 LEU A CA 1
ATOM 718 C C . LEU A 1 96 ? 5.583 3.096 -10.329 1.00 92.75 96 LEU A C 1
ATOM 720 O O . LEU A 1 96 ? 4.371 2.902 -10.424 1.00 92.75 96 LEU A O 1
ATOM 724 N N . GLY A 1 97 ? 6.177 3.390 -9.171 1.00 94.50 97 GLY A N 1
ATOM 725 C CA . GLY A 1 97 ? 5.491 3.552 -7.894 1.00 94.50 97 GLY A CA 1
ATOM 726 C C . GLY A 1 97 ? 4.411 4.626 -7.935 1.00 94.50 97 GLY A C 1
ATOM 727 O O . GLY A 1 97 ? 3.314 4.391 -7.447 1.00 94.50 97 GLY A O 1
ATOM 728 N N . GLU A 1 98 ? 4.638 5.752 -8.605 1.00 95.00 98 GLU A N 1
ATOM 729 C CA . GLU A 1 98 ? 3.605 6.782 -8.776 1.00 95.00 98 GLU A CA 1
ATOM 730 C C . GLU A 1 98 ? 2.375 6.283 -9.557 1.00 95.00 98 GLU A C 1
ATOM 732 O O . GLU A 1 98 ? 1.258 6.752 -9.341 1.00 95.00 98 GLU A O 1
ATOM 737 N N . ALA A 1 99 ? 2.553 5.357 -10.508 1.00 93.50 99 ALA A N 1
ATOM 738 C CA . ALA A 1 99 ? 1.421 4.752 -11.212 1.00 93.50 99 ALA A CA 1
ATOM 739 C C . ALA A 1 99 ? 0.621 3.829 -10.289 1.00 93.50 99 ALA A C 1
ATOM 741 O O . ALA A 1 99 ? -0.608 3.895 -10.293 1.00 93.50 99 ALA A O 1
ATOM 742 N N . LEU A 1 100 ? 1.317 3.044 -9.463 1.00 95.94 100 LEU A N 1
ATOM 743 C CA . LEU A 1 100 ? 0.701 2.273 -8.387 1.00 95.94 100 LEU A CA 1
ATOM 744 C C . LEU A 1 100 ? -0.050 3.195 -7.414 1.00 95.94 100 LEU A C 1
ATOM 746 O O . LEU A 1 100 ? -1.209 2.927 -7.119 1.00 95.94 100 LEU A O 1
ATOM 750 N N . GLU A 1 101 ? 0.567 4.286 -6.950 1.00 95.75 101 GLU A N 1
ATOM 751 C CA . GLU A 1 101 ? -0.050 5.231 -6.013 1.00 95.75 101 GLU A CA 1
ATOM 752 C C . GLU A 1 101 ? -1.357 5.799 -6.568 1.00 95.75 101 GLU A C 1
ATOM 754 O O . GLU A 1 101 ? -2.368 5.797 -5.869 1.00 95.75 101 GLU A O 1
ATOM 759 N N . ARG A 1 102 ? -1.366 6.245 -7.832 1.00 95.31 102 ARG A N 1
ATOM 760 C CA . ARG A 1 102 ? -2.582 6.769 -8.473 1.00 95.31 102 ARG A CA 1
ATOM 761 C C . ARG A 1 102 ? -3.696 5.728 -8.526 1.00 95.31 102 ARG A C 1
ATOM 763 O O . ARG A 1 102 ? -4.835 6.046 -8.189 1.00 95.31 102 ARG A O 1
ATOM 770 N N . ASP A 1 103 ? -3.374 4.497 -8.914 1.00 95.44 103 ASP A N 1
ATOM 771 C CA . ASP A 1 103 ? -4.359 3.417 -8.999 1.00 95.44 103 ASP A CA 1
ATOM 772 C C . ASP A 1 103 ? -4.881 3.010 -7.616 1.00 95.44 103 ASP A C 1
ATOM 774 O O . ASP A 1 103 ? -6.078 2.763 -7.461 1.00 95.44 103 ASP A O 1
ATOM 778 N N . VAL A 1 104 ? -4.008 2.961 -6.608 1.00 95.69 104 VAL A N 1
ATOM 779 C CA . VAL A 1 104 ? -4.367 2.677 -5.212 1.00 95.69 104 VAL A CA 1
ATOM 780 C C . VAL A 1 104 ? -5.253 3.786 -4.650 1.00 95.69 104 VAL A C 1
ATOM 782 O O . VAL A 1 104 ? -6.304 3.487 -4.088 1.00 95.69 104 VAL A O 1
ATOM 785 N N . ALA A 1 105 ? -4.886 5.053 -4.856 1.00 92.69 105 ALA A N 1
ATOM 786 C CA . ALA A 1 105 ? -5.673 6.199 -4.413 1.00 92.69 105 ALA A CA 1
ATOM 787 C C . ALA A 1 105 ? -7.067 6.208 -5.054 1.00 92.69 105 ALA A C 1
ATOM 789 O O . ALA A 1 105 ? -8.055 6.383 -4.349 1.00 92.69 105 ALA A O 1
ATOM 790 N N . ALA A 1 106 ? -7.162 5.945 -6.361 1.00 93.38 106 ALA A N 1
ATOM 791 C CA . ALA A 1 106 ? -8.446 5.838 -7.051 1.00 93.38 106 ALA A CA 1
ATOM 792 C C . ALA A 1 106 ? -9.284 4.653 -6.538 1.00 93.38 106 ALA A C 1
ATOM 794 O O . ALA A 1 106 ? -10.485 4.790 -6.318 1.00 93.38 106 ALA A O 1
ATOM 795 N N . SER A 1 107 ? -8.649 3.499 -6.306 1.00 93.50 107 SER A N 1
ATOM 796 C CA . SER A 1 107 ? -9.318 2.280 -5.821 1.00 93.50 107 SER A CA 1
ATOM 797 C C . SER A 1 107 ? -9.828 2.426 -4.382 1.00 93.50 107 SER A C 1
ATOM 799 O O . SER A 1 107 ? -10.867 1.871 -4.035 1.00 93.50 107 SER A O 1
ATOM 801 N N . ALA A 1 108 ? -9.117 3.193 -3.553 1.00 92.56 108 ALA A N 1
ATOM 802 C CA . ALA A 1 108 ? -9.455 3.442 -2.156 1.00 92.56 108 ALA A CA 1
ATOM 803 C C . ALA A 1 108 ? -10.154 4.791 -1.916 1.00 92.56 108 ALA A C 1
ATOM 805 O O . ALA A 1 108 ? -10.380 5.147 -0.761 1.00 92.56 108 ALA A O 1
ATOM 806 N N . ALA A 1 109 ? -10.518 5.542 -2.963 1.00 90.88 109 ALA A N 1
ATOM 807 C CA . ALA A 1 109 ? -11.079 6.889 -2.832 1.00 90.88 109 ALA A CA 1
ATOM 808 C C . ALA A 1 109 ? -12.285 6.975 -1.871 1.00 90.88 109 ALA A C 1
ATOM 810 O O . ALA A 1 109 ? -12.274 7.859 -1.014 1.00 90.88 109 ALA A O 1
ATOM 811 N N . PRO A 1 110 ? -13.269 6.042 -1.885 1.00 88.00 110 PRO A N 1
ATOM 812 C CA . PRO A 1 110 ? -14.375 6.079 -0.921 1.00 88.00 110 PRO A CA 1
ATOM 813 C C . PRO A 1 110 ? -13.911 6.033 0.543 1.00 88.00 110 PRO A C 1
ATOM 815 O O . PRO A 1 110 ? -14.476 6.716 1.400 1.00 88.00 110 PRO A O 1
ATOM 818 N N . TRP A 1 111 ? -12.859 5.259 0.818 1.00 87.62 111 TRP A N 1
ATOM 819 C CA . TRP A 1 111 ? -12.247 5.157 2.139 1.00 87.62 111 TRP A CA 1
ATOM 820 C C . TRP A 1 111 ? -11.443 6.413 2.480 1.00 87.62 111 TRP A C 1
ATOM 822 O O . TRP A 1 111 ? -11.653 7.014 3.530 1.00 87.62 111 TRP A O 1
ATOM 832 N N . LEU A 1 112 ? -10.559 6.844 1.580 1.00 83.81 112 LEU A N 1
ATOM 833 C CA . LEU A 1 112 ? -9.616 7.934 1.832 1.00 83.81 112 LEU A CA 1
ATOM 834 C C . LEU A 1 112 ? -10.282 9.315 1.902 1.00 83.81 112 LEU A C 1
ATOM 836 O O . LEU A 1 112 ? -9.921 10.117 2.757 1.00 83.81 112 LEU A O 1
ATOM 840 N N . GLU A 1 113 ? -11.233 9.612 1.016 1.00 80.19 113 GLU A N 1
ATOM 841 C CA . GLU A 1 113 ? -11.801 10.963 0.882 1.00 80.19 113 GLU A CA 1
ATOM 842 C C . GLU A 1 113 ? -13.007 11.189 1.791 1.00 80.19 113 GLU A C 1
ATOM 844 O O . GLU A 1 113 ? -13.227 12.297 2.276 1.00 80.19 113 GLU A O 1
ATOM 849 N N . ALA A 1 114 ? -13.791 10.139 2.031 1.00 70.19 114 ALA A N 1
ATOM 850 C CA . ALA A 1 114 ? -15.054 10.256 2.746 1.00 70.19 114 ALA A CA 1
ATOM 851 C C . ALA A 1 114 ? -15.085 9.462 4.058 1.00 70.19 114 ALA A C 1
ATOM 853 O O . ALA A 1 114 ? -16.069 9.555 4.793 1.00 70.19 114 ALA A O 1
ATOM 854 N N . SER A 1 115 ? -14.046 8.670 4.371 1.00 70.00 115 SER A N 1
ATOM 855 C CA . SER A 1 115 ? -14.108 7.660 5.445 1.00 70.00 115 SER A CA 1
ATOM 856 C C . SER A 1 115 ? -15.373 6.790 5.326 1.00 70.00 115 SER A C 1
ATOM 858 O O . SER A 1 115 ? -16.003 6.424 6.326 1.00 70.00 115 SER A O 1
ATOM 860 N N . GLN A 1 116 ? -15.782 6.531 4.079 1.00 69.88 116 GLN A N 1
ATOM 861 C CA . GLN A 1 116 ? -16.931 5.721 3.685 1.00 69.88 116 GLN A CA 1
ATOM 862 C C . GLN A 1 116 ? -16.440 4.395 3.080 1.00 69.88 116 GLN A C 1
ATOM 864 O O . GLN A 1 116 ? -15.244 4.147 2.940 1.00 69.88 116 GLN A O 1
ATOM 869 N N . GLY A 1 117 ? -17.369 3.504 2.740 1.00 77.94 117 GLY A N 1
ATOM 870 C CA . GLY A 1 117 ? -17.047 2.184 2.197 1.00 77.94 117 GLY A CA 1
ATOM 871 C C . GLY A 1 117 ? -16.766 1.134 3.273 1.00 77.94 117 GLY A C 1
ATOM 872 O O . GLY A 1 117 ? -16.438 1.437 4.426 1.00 77.94 117 GLY A O 1
ATOM 873 N N . SER A 1 118 ? -16.945 -0.131 2.900 1.00 87.62 118 SER A N 1
ATOM 874 C CA . SER A 1 118 ? -16.670 -1.266 3.784 1.00 87.62 118 SER A CA 1
ATOM 875 C C . SER A 1 118 ? -15.176 -1.616 3.764 1.00 87.62 118 SER A C 1
ATOM 877 O O . SER A 1 118 ? -14.560 -1.476 2.702 1.00 87.62 118 SER A O 1
ATOM 879 N N . PRO A 1 119 ? -14.588 -2.105 4.875 1.00 91.25 119 PRO A N 1
ATOM 880 C CA . PRO A 1 119 ? -13.221 -2.621 4.853 1.00 91.25 119 PRO A CA 1
ATOM 881 C C . PRO A 1 119 ? -13.035 -3.669 3.746 1.00 91.25 119 PRO A C 1
ATOM 883 O O . PRO A 1 119 ? -12.144 -3.512 2.915 1.00 91.25 119 PRO A O 1
ATOM 886 N N . ARG A 1 120 ? -13.943 -4.652 3.631 1.00 94.25 120 ARG A N 1
ATOM 887 C CA . ARG A 1 120 ? -13.909 -5.687 2.581 1.00 94.25 120 ARG A CA 1
ATOM 888 C C . ARG A 1 120 ? -13.754 -5.148 1.159 1.00 94.25 120 ARG A C 1
ATOM 890 O O . ARG A 1 120 ? -12.892 -5.631 0.428 1.00 94.25 120 ARG A O 1
ATOM 897 N N . SER A 1 121 ? -14.588 -4.184 0.760 1.00 94.25 121 SER A N 1
ATOM 898 C CA . SER A 1 121 ? -14.564 -3.627 -0.602 1.00 94.25 121 SER A CA 1
ATOM 899 C C . SER A 1 121 ? -13.289 -2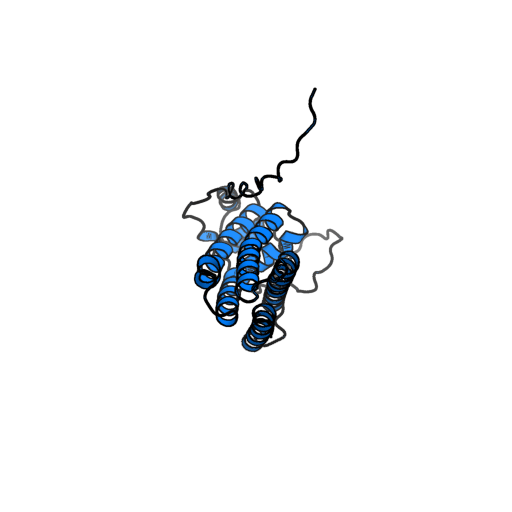.834 -0.879 1.00 94.25 121 SER A C 1
ATOM 901 O O . SER A 1 121 ? -12.749 -2.901 -1.979 1.00 94.25 121 SER A O 1
ATOM 903 N N . THR A 1 122 ? -12.788 -2.100 0.119 1.00 94.75 122 THR A N 1
ATOM 904 C CA . THR A 1 122 ? -11.541 -1.333 -0.009 1.00 94.75 122 THR A CA 1
ATOM 905 C C . THR A 1 122 ? -10.334 -2.263 -0.100 1.00 94.75 122 THR A C 1
ATOM 907 O O . THR A 1 122 ? -9.489 -2.075 -0.971 1.00 94.75 122 THR A O 1
ATOM 910 N N . LEU A 1 123 ? -10.274 -3.293 0.751 1.00 96.94 123 LEU A N 1
ATOM 911 C CA . LEU A 1 123 ? -9.214 -4.305 0.739 1.00 96.94 123 LEU A CA 1
ATOM 912 C C . LEU A 1 123 ? -9.120 -4.996 -0.626 1.00 96.94 123 LEU A C 1
ATOM 914 O O . LEU A 1 123 ? -8.030 -5.112 -1.178 1.00 96.94 123 LEU A O 1
ATOM 918 N N . GLU A 1 124 ? -10.258 -5.393 -1.197 1.00 97.69 124 GLU A N 1
ATOM 919 C CA . GLU A 1 124 ? -10.321 -6.015 -2.523 1.00 97.69 124 GLU A CA 1
ATOM 920 C C . GLU A 1 124 ? -9.834 -5.078 -3.630 1.00 97.69 124 GLU A C 1
ATOM 922 O O . GLU A 1 124 ? -9.009 -5.460 -4.460 1.00 97.69 124 GLU A O 1
ATOM 927 N N . ALA A 1 125 ? -10.292 -3.824 -3.621 1.00 96.75 125 ALA A N 1
ATOM 928 C CA . ALA A 1 125 ? -9.908 -2.844 -4.628 1.00 96.75 125 ALA A CA 1
ATOM 929 C C . ALA A 1 125 ? -8.400 -2.527 -4.577 1.00 96.75 125 ALA A C 1
ATOM 931 O O . ALA A 1 125 ? -7.740 -2.466 -5.620 1.00 96.75 125 ALA A O 1
ATOM 932 N N . VAL A 1 126 ? -7.836 -2.380 -3.371 1.00 97.00 126 VAL A N 1
ATOM 933 C CA . VAL A 1 126 ? -6.399 -2.141 -3.164 1.00 97.00 126 VAL A CA 1
ATOM 934 C C . VAL A 1 126 ? -5.573 -3.368 -3.551 1.00 97.00 126 VAL A C 1
ATOM 936 O O . VAL A 1 126 ? -4.587 -3.216 -4.274 1.00 97.00 126 VAL A O 1
ATOM 939 N N . LEU A 1 127 ? -5.983 -4.581 -3.162 1.00 98.00 127 LEU A N 1
ATOM 940 C CA . LEU A 1 127 ? -5.297 -5.809 -3.577 1.00 98.00 127 LEU A CA 1
ATOM 941 C C . LEU A 1 127 ? -5.328 -5.981 -5.103 1.00 98.00 127 LEU A C 1
ATOM 943 O O . LEU A 1 127 ? -4.317 -6.337 -5.712 1.00 98.00 127 LEU A O 1
ATOM 947 N N . GLY A 1 128 ? -6.444 -5.638 -5.748 1.00 97.81 128 GLY A N 1
ATOM 948 C CA . GLY A 1 128 ? -6.550 -5.601 -7.204 1.00 97.81 128 GLY A CA 1
ATOM 949 C C . GLY A 1 128 ? -5.571 -4.608 -7.845 1.00 97.81 128 GLY A C 1
ATOM 950 O O . GLY A 1 128 ? -4.946 -4.926 -8.860 1.00 97.81 128 GLY A O 1
ATOM 951 N N . ALA A 1 129 ? -5.386 -3.422 -7.254 1.00 97.12 129 ALA A N 1
ATOM 952 C CA . ALA A 1 129 ? -4.376 -2.461 -7.703 1.00 97.12 129 ALA A CA 1
ATOM 953 C C . ALA A 1 129 ? -2.952 -3.009 -7.532 1.00 97.12 129 ALA A C 1
ATOM 955 O O . ALA A 1 129 ? -2.170 -2.983 -8.482 1.00 97.12 129 ALA A O 1
ATOM 956 N N . PHE A 1 130 ? -2.630 -3.587 -6.374 1.00 97.31 130 PHE A N 1
ATOM 957 C CA . PHE A 1 130 ? -1.318 -4.192 -6.142 1.00 97.31 130 PHE A CA 1
ATOM 958 C C . PHE A 1 130 ? -1.049 -5.350 -7.113 1.00 97.31 130 PHE A C 1
ATOM 960 O O . PHE A 1 130 ? 0.063 -5.477 -7.618 1.00 97.31 130 PHE A O 1
ATOM 967 N N . THR A 1 131 ? -2.066 -6.153 -7.436 1.00 97.00 131 THR A N 1
ATOM 968 C CA . THR A 1 131 ? -1.968 -7.260 -8.399 1.00 97.00 131 THR A CA 1
ATOM 969 C C . THR A 1 131 ? -1.648 -6.761 -9.807 1.00 97.00 131 THR A C 1
ATOM 971 O O . THR A 1 131 ? -0.739 -7.289 -10.452 1.00 97.00 131 THR A O 1
ATOM 974 N N . ARG A 1 132 ? -2.324 -5.699 -10.276 1.00 96.38 132 ARG A N 1
ATOM 975 C CA . ARG A 1 132 ? -2.017 -5.059 -11.573 1.00 96.38 132 ARG A CA 1
ATOM 976 C C . ARG A 1 132 ? -0.583 -4.528 -11.636 1.00 96.38 132 ARG A C 1
ATOM 978 O O . ARG A 1 132 ? 0.035 -4.566 -12.695 1.00 96.38 132 ARG A O 1
ATOM 985 N N . HIS A 1 133 ? -0.050 -4.083 -10.500 1.00 95.62 133 HIS A N 1
ATOM 986 C CA . HIS A 1 133 ? 1.291 -3.507 -10.358 1.00 95.62 133 HIS A CA 1
ATOM 987 C C . HIS A 1 133 ? 2.282 -4.450 -9.658 1.00 95.62 133 HIS A C 1
ATOM 989 O O . HIS A 1 133 ? 3.262 -3.994 -9.071 1.00 95.62 133 HIS A O 1
ATOM 995 N N . ARG A 1 134 ? 2.068 -5.771 -9.707 1.00 93.69 134 ARG A N 1
ATOM 996 C CA . ARG A 1 134 ? 2.802 -6.754 -8.882 1.00 93.69 134 ARG A CA 1
ATOM 997 C C . ARG A 1 134 ? 4.327 -6.680 -8.983 1.00 93.69 134 ARG A C 1
ATOM 999 O O . ARG A 1 134 ? 5.022 -6.862 -7.985 1.00 93.69 134 ARG A O 1
ATOM 1006 N N . SER A 1 135 ? 4.862 -6.424 -10.176 1.00 89.25 135 SER A N 1
ATOM 1007 C CA . SER A 1 135 ? 6.306 -6.310 -10.409 1.00 89.25 135 SER A CA 1
ATOM 1008 C C . SER A 1 135 ? 6.871 -5.037 -9.778 1.00 89.25 135 SER A C 1
ATOM 1010 O O . SER A 1 135 ? 7.920 -5.090 -9.139 1.00 89.25 135 SER A O 1
ATOM 1012 N N . THR A 1 136 ? 6.137 -3.927 -9.884 1.00 93.50 136 THR A N 1
ATOM 1013 C CA . THR A 1 136 ? 6.428 -2.657 -9.212 1.00 93.50 136 THR A CA 1
ATOM 1014 C C . THR A 1 136 ? 6.378 -2.810 -7.696 1.00 93.50 136 THR A C 1
ATOM 1016 O O . THR A 1 136 ? 7.333 -2.429 -7.031 1.00 93.50 136 THR A O 1
ATOM 1019 N N . VAL A 1 137 ? 5.313 -3.412 -7.148 1.00 95.44 137 VAL A N 1
ATOM 1020 C CA . VAL A 1 137 ? 5.169 -3.660 -5.701 1.00 95.44 137 VAL A CA 1
ATOM 1021 C C . VAL A 1 137 ? 6.350 -4.474 -5.187 1.00 95.44 137 VAL A C 1
ATOM 1023 O O . VAL A 1 137 ? 6.990 -4.083 -4.218 1.00 95.44 137 VAL A O 1
ATOM 1026 N N . ARG A 1 138 ? 6.709 -5.564 -5.875 1.00 92.31 138 ARG A N 1
ATOM 1027 C CA . ARG A 1 138 ? 7.867 -6.377 -5.498 1.00 92.31 138 ARG A CA 1
ATOM 1028 C C . ARG A 1 138 ? 9.172 -5.575 -5.516 1.00 92.31 138 ARG A C 1
ATOM 1030 O O . ARG A 1 138 ? 9.946 -5.678 -4.571 1.00 92.31 138 ARG A O 1
ATOM 1037 N N . ALA A 1 139 ? 9.420 -4.805 -6.576 1.00 92.12 139 ALA A N 1
ATOM 1038 C CA . ALA A 1 139 ? 10.633 -3.995 -6.692 1.00 92.12 139 ALA A CA 1
ATOM 1039 C C . ALA A 1 139 ? 10.707 -2.907 -5.609 1.00 92.12 139 ALA A C 1
ATOM 1041 O O . ALA A 1 139 ? 11.780 -2.688 -5.048 1.00 92.12 139 ALA A O 1
ATOM 1042 N N . LEU A 1 140 ? 9.579 -2.264 -5.288 1.00 94.38 140 LEU A N 1
ATOM 1043 C CA . LEU A 1 140 ? 9.472 -1.296 -4.197 1.00 94.38 140 LEU A CA 1
ATOM 1044 C C . LEU A 1 140 ? 9.789 -1.956 -2.856 1.00 94.38 140 LEU A C 1
ATOM 1046 O O . LEU A 1 140 ? 10.740 -1.538 -2.209 1.00 94.38 140 LEU A O 1
ATOM 1050 N N . VAL A 1 141 ? 9.062 -3.012 -2.480 1.00 93.56 141 VAL A N 1
ATOM 1051 C CA . VAL A 1 141 ? 9.217 -3.712 -1.190 1.00 93.56 141 VAL A CA 1
ATOM 1052 C C . VAL A 1 141 ? 10.646 -4.206 -0.978 1.00 93.56 141 VAL A C 1
ATOM 1054 O O . VAL A 1 141 ? 11.191 -4.065 0.112 1.00 93.56 141 VAL A O 1
ATOM 1057 N N . GLU A 1 142 ? 11.279 -4.741 -2.021 1.00 91.44 142 GLU A N 1
ATOM 1058 C CA . GLU A 1 142 ? 12.686 -5.139 -1.960 1.00 91.44 142 GLU A CA 1
ATOM 1059 C C . GLU A 1 142 ? 13.612 -3.933 -1.732 1.00 91.44 142 GLU A C 1
ATOM 1061 O O . GLU A 1 142 ? 14.541 -3.996 -0.933 1.00 91.44 142 GLU A O 1
ATOM 1066 N N . THR A 1 143 ? 13.345 -2.818 -2.412 1.00 92.38 143 THR A N 1
ATOM 1067 C CA . THR A 1 143 ? 14.206 -1.629 -2.390 1.00 92.38 143 THR A CA 1
ATOM 1068 C C . THR A 1 143 ? 14.059 -0.801 -1.113 1.00 92.38 143 THR A C 1
ATOM 1070 O O . THR A 1 143 ? 15.030 -0.184 -0.676 1.00 92.38 143 THR A O 1
ATOM 1073 N N . VAL A 1 144 ? 12.894 -0.844 -0.456 1.00 93.50 144 VAL A N 1
ATOM 1074 C CA . VAL A 1 144 ? 12.630 -0.170 0.829 1.00 93.50 144 VAL A CA 1
ATOM 1075 C C . VAL A 1 144 ? 13.676 -0.528 1.895 1.00 93.50 144 VAL A C 1
ATOM 1077 O O . VAL A 1 144 ? 14.004 0.317 2.724 1.00 93.50 144 VAL A O 1
ATOM 1080 N N . SER A 1 145 ? 14.253 -1.738 1.877 1.00 90.38 145 SER A N 1
ATOM 1081 C CA . SER A 1 145 ? 15.226 -2.150 2.901 1.00 90.38 145 SER A CA 1
ATOM 1082 C C . SER A 1 145 ? 16.608 -1.499 2.773 1.00 90.38 145 SER A C 1
ATOM 1084 O O . SER A 1 145 ? 17.396 -1.581 3.713 1.00 90.38 145 SER A O 1
ATOM 1086 N N . TYR A 1 146 ? 16.939 -0.905 1.620 1.00 90.06 146 TYR A N 1
ATOM 1087 C CA . TYR A 1 146 ? 18.281 -0.364 1.361 1.00 90.06 146 TYR A CA 1
ATOM 1088 C C . TYR A 1 146 ? 18.312 1.007 0.665 1.00 90.06 146 TYR A C 1
ATOM 1090 O O . TYR A 1 146 ? 19.394 1.576 0.528 1.00 90.06 146 TYR A O 1
ATOM 1098 N N . ASP A 1 147 ? 17.172 1.566 0.250 1.00 94.12 147 ASP A N 1
ATOM 1099 C CA . ASP A 1 147 ? 17.081 2.895 -0.365 1.00 94.12 147 ASP A CA 1
ATOM 1100 C C . ASP A 1 147 ? 16.105 3.797 0.405 1.00 94.12 147 ASP A C 1
ATOM 1102 O O . ASP A 1 147 ? 14.899 3.549 0.463 1.00 94.12 147 ASP A O 1
ATOM 1106 N N . ALA A 1 148 ? 16.634 4.868 1.000 1.00 94.19 148 ALA A N 1
ATOM 1107 C CA . ALA A 1 148 ? 15.865 5.758 1.867 1.00 94.19 148 ALA A CA 1
ATOM 1108 C C . ALA A 1 148 ? 14.792 6.572 1.121 1.00 94.19 148 ALA A C 1
ATOM 1110 O O . ALA A 1 148 ? 13.777 6.928 1.718 1.00 94.19 148 ALA A O 1
ATOM 1111 N N . GLU A 1 149 ? 14.992 6.872 -0.164 1.00 94.81 149 GLU A N 1
ATOM 1112 C CA . GLU A 1 149 ? 14.035 7.652 -0.957 1.00 94.81 149 GLU A CA 1
ATOM 1113 C C . GLU A 1 149 ? 12.835 6.787 -1.349 1.00 94.81 149 GLU A C 1
ATOM 1115 O O . GLU A 1 149 ? 11.685 7.209 -1.217 1.00 94.81 149 GLU A O 1
ATOM 1120 N N . VAL A 1 150 ? 13.093 5.533 -1.727 1.00 95.12 150 VAL A N 1
ATOM 1121 C CA . VAL A 1 150 ? 12.033 4.545 -1.965 1.00 95.12 150 VAL A CA 1
ATOM 1122 C C . VAL A 1 150 ? 11.294 4.200 -0.673 1.00 95.12 150 VAL A C 1
ATOM 1124 O O . VAL A 1 150 ? 10.065 4.117 -0.684 1.00 95.12 150 VAL A O 1
ATOM 1127 N N . ALA A 1 151 ? 12.006 4.065 0.451 1.00 95.62 151 ALA A N 1
ATOM 1128 C CA . ALA A 1 151 ? 11.382 3.885 1.759 1.00 95.62 151 ALA A CA 1
ATOM 1129 C C . ALA A 1 151 ? 10.462 5.060 2.119 1.00 95.62 151 ALA A C 1
ATOM 1131 O O . ALA A 1 151 ? 9.328 4.844 2.542 1.00 95.62 151 ALA A O 1
ATOM 1132 N N . ALA A 1 152 ? 10.910 6.302 1.914 1.00 96.50 152 ALA A N 1
ATOM 1133 C CA . ALA A 1 152 ? 10.092 7.487 2.159 1.00 96.50 152 ALA A CA 1
ATOM 1134 C C . ALA A 1 152 ? 8.828 7.503 1.284 1.00 96.50 152 ALA A C 1
ATOM 1136 O O . ALA A 1 152 ? 7.738 7.744 1.801 1.00 96.50 152 ALA A O 1
ATOM 1137 N N . PHE A 1 153 ? 8.951 7.185 -0.008 1.00 96.56 153 PHE A N 1
ATOM 1138 C CA . PHE A 1 153 ? 7.805 7.054 -0.910 1.00 96.56 153 PHE A CA 1
ATOM 1139 C C . PHE A 1 153 ? 6.801 5.995 -0.419 1.00 96.56 153 PHE A C 1
ATOM 1141 O O . PHE A 1 153 ? 5.605 6.272 -0.320 1.00 96.56 153 PHE A O 1
ATOM 1148 N N . TRP A 1 154 ? 7.281 4.800 -0.056 1.00 96.06 154 TRP A N 1
ATOM 1149 C CA . TRP A 1 154 ? 6.429 3.710 0.429 1.00 96.06 154 TRP A CA 1
ATOM 1150 C C . TRP A 1 154 ? 5.706 4.074 1.730 1.00 96.06 154 TRP A C 1
ATOM 1152 O O . TRP A 1 154 ? 4.508 3.815 1.861 1.00 96.06 154 TRP A O 1
ATOM 1162 N N . HIS A 1 155 ? 6.403 4.723 2.667 1.00 95.94 155 HIS A N 1
ATOM 1163 C CA . HIS A 1 155 ? 5.802 5.210 3.908 1.00 95.94 155 HIS A CA 1
ATOM 1164 C C . HIS A 1 155 ? 4.736 6.277 3.646 1.00 95.94 155 HIS A C 1
ATOM 1166 O O . HIS A 1 155 ? 3.649 6.178 4.203 1.00 95.94 155 HIS A O 1
ATOM 1172 N N . LEU A 1 156 ? 4.994 7.253 2.768 1.00 94.88 156 LEU A N 1
ATOM 1173 C CA . LEU A 1 156 ? 4.021 8.302 2.432 1.00 94.88 156 LEU A CA 1
ATOM 1174 C C . LEU A 1 156 ? 2.737 7.737 1.814 1.00 94.88 156 LEU A C 1
ATOM 1176 O O . LEU A 1 156 ? 1.644 8.215 2.121 1.00 94.88 156 LEU A O 1
ATOM 1180 N N . LEU A 1 157 ? 2.855 6.701 0.980 1.00 93.81 157 LEU A N 1
ATOM 1181 C CA . LEU A 1 157 ? 1.697 6.007 0.418 1.00 93.81 157 LEU A CA 1
ATOM 1182 C C . LEU A 1 157 ? 0.822 5.388 1.523 1.00 93.81 157 LEU A C 1
ATOM 1184 O O . LEU A 1 157 ? -0.397 5.552 1.493 1.00 93.81 157 LEU A O 1
ATOM 1188 N N . HIS A 1 158 ? 1.430 4.727 2.514 1.00 95.69 158 HIS A N 1
ATOM 1189 C CA . HIS A 1 158 ? 0.715 4.068 3.618 1.00 95.69 158 HIS A CA 1
ATOM 1190 C C . HIS A 1 158 ? 0.219 5.042 4.692 1.00 95.69 158 HIS A C 1
ATOM 1192 O O . HIS A 1 158 ? -0.834 4.815 5.285 1.00 95.69 158 HIS A O 1
ATOM 1198 N N . GLU A 1 159 ? 0.918 6.155 4.901 1.00 95.06 159 GLU A N 1
ATOM 1199 C CA . GLU A 1 159 ? 0.557 7.198 5.864 1.00 95.06 159 GLU A CA 1
ATOM 1200 C C . GLU A 1 159 ? -0.862 7.737 5.617 1.00 95.06 159 GLU A C 1
ATOM 1202 O O . GLU A 1 159 ? -1.633 7.950 6.550 1.00 95.06 159 GLU A O 1
ATOM 1207 N N . ARG A 1 160 ? -1.268 7.861 4.347 1.00 91.75 160 ARG A N 1
ATOM 1208 C CA . ARG A 1 160 ? -2.630 8.283 3.972 1.00 91.75 160 ARG A CA 1
ATOM 1209 C C . ARG A 1 160 ? -3.701 7.298 4.456 1.00 91.75 160 ARG A C 1
ATOM 1211 O O . ARG A 1 160 ? -4.785 7.714 4.865 1.00 91.75 160 ARG A O 1
ATOM 1218 N N . PHE A 1 161 ? -3.404 5.999 4.427 1.00 93.75 161 PHE A N 1
ATOM 1219 C CA . PHE A 1 161 ? -4.296 4.961 4.948 1.00 93.75 161 PHE A CA 1
ATOM 1220 C C . PHE A 1 161 ? -4.317 4.945 6.471 1.00 93.75 161 PHE A C 1
ATOM 1222 O O . PHE A 1 161 ? -5.386 4.769 7.052 1.00 93.75 161 PHE A O 1
ATOM 1229 N N . LEU A 1 162 ? -3.164 5.163 7.104 1.00 95.12 162 LEU A N 1
ATOM 1230 C CA . LEU A 1 162 ? -3.034 5.239 8.556 1.00 95.12 162 LEU A CA 1
ATOM 1231 C C . LEU A 1 162 ? -3.890 6.374 9.117 1.00 95.12 162 LEU A C 1
ATOM 1233 O O . LEU A 1 162 ? -4.737 6.119 9.970 1.00 95.12 162 LEU A O 1
ATOM 1237 N N . GLN A 1 163 ? -3.768 7.580 8.562 1.00 93.94 163 GLN A N 1
ATOM 1238 C CA . GLN A 1 163 ? -4.573 8.736 8.971 1.00 93.94 163 GLN A CA 1
ATOM 1239 C C . GLN A 1 163 ? -6.075 8.480 8.794 1.00 93.94 163 GLN A C 1
ATOM 1241 O O . GLN A 1 163 ? -6.876 8.762 9.682 1.00 93.94 163 GLN A O 1
ATOM 1246 N N . SER A 1 164 ? -6.475 7.896 7.661 1.00 93.19 164 SER A N 1
ATOM 1247 C CA . SER A 1 164 ? -7.878 7.557 7.406 1.00 93.19 164 SER A CA 1
ATOM 1248 C C . SER A 1 164 ? -8.411 6.487 8.377 1.00 93.19 164 SER A C 1
ATOM 1250 O O . SER A 1 164 ? -9.536 6.599 8.868 1.00 93.19 164 SER A O 1
ATOM 1252 N N . ALA A 1 165 ? -7.602 5.475 8.704 1.00 94.06 165 ALA A N 1
ATOM 1253 C CA . ALA A 1 165 ? -7.958 4.440 9.671 1.00 94.06 165 ALA A CA 1
ATOM 1254 C C . ALA A 1 165 ? -8.085 4.999 11.098 1.00 94.06 165 ALA A C 1
ATOM 1256 O O . ALA A 1 165 ? -9.068 4.703 11.775 1.00 94.06 165 ALA A O 1
ATOM 1257 N N . GLU A 1 166 ? -7.145 5.841 11.533 1.00 94.88 166 GLU A N 1
ATOM 1258 C CA . GLU A 1 166 ? -7.172 6.504 12.844 1.00 94.88 166 GLU A CA 1
ATOM 1259 C C . GLU A 1 166 ? -8.427 7.373 13.010 1.00 94.88 166 GLU A C 1
ATOM 1261 O O . GLU A 1 166 ? -9.132 7.272 14.020 1.00 94.88 166 GLU A O 1
ATOM 1266 N N . LEU A 1 167 ? -8.758 8.172 11.987 1.00 92.38 167 LEU A N 1
ATOM 1267 C CA . LEU A 1 167 ? -9.970 8.993 11.971 1.00 92.38 167 LEU A CA 1
ATOM 1268 C C . LEU A 1 167 ? -11.232 8.141 12.118 1.00 92.38 167 LEU A C 1
ATOM 1270 O O . LEU A 1 167 ? -12.141 8.499 12.870 1.00 92.38 167 LEU A O 1
ATOM 1274 N N . ARG A 1 168 ? -11.293 7.000 11.424 1.00 91.81 168 ARG A N 1
ATOM 1275 C CA . ARG A 1 168 ? -12.448 6.102 11.485 1.00 91.81 168 ARG A CA 1
ATOM 1276 C C . ARG A 1 168 ? -12.572 5.422 12.846 1.00 91.81 168 ARG A C 1
ATOM 1278 O O . ARG A 1 168 ? -13.659 5.435 13.407 1.00 91.81 168 ARG A O 1
ATOM 1285 N N . ILE A 1 169 ? -11.476 4.905 13.399 1.00 93.44 169 ILE A N 1
ATOM 1286 C CA . ILE A 1 169 ? -11.452 4.315 14.748 1.00 93.44 169 ILE A CA 1
ATOM 1287 C C . ILE A 1 169 ? -11.933 5.335 15.787 1.00 93.44 169 ILE A C 1
ATOM 1289 O O . ILE A 1 169 ? -12.794 5.027 16.604 1.00 93.44 169 ILE A O 1
ATOM 1293 N N . THR A 1 170 ? -11.430 6.569 15.720 1.00 93.38 170 THR A N 1
ATOM 1294 C CA . THR A 1 170 ? -11.827 7.644 16.644 1.00 93.38 170 THR A CA 1
ATOM 1295 C C . THR A 1 170 ? -13.310 8.001 16.517 1.00 93.38 170 THR A C 1
ATOM 1297 O O . THR A 1 170 ? -13.963 8.307 17.513 1.00 93.38 170 THR A O 1
ATOM 1300 N N . ARG A 1 171 ? -13.861 7.959 15.295 1.00 91.00 171 ARG A N 1
ATOM 1301 C CA . ARG A 1 171 ? -15.280 8.241 15.036 1.00 91.00 171 ARG A CA 1
ATOM 1302 C C . ARG A 1 171 ? -16.200 7.158 15.598 1.00 91.00 171 ARG A C 1
ATOM 1304 O O . ARG A 1 171 ? -17.215 7.501 16.196 1.00 91.00 171 ARG A O 1
ATOM 1311 N N . GLU A 1 172 ? -15.869 5.889 15.370 1.00 91.12 172 GLU A N 1
ATOM 1312 C CA . GLU A 1 172 ? -16.707 4.752 15.780 1.00 91.12 172 GLU A CA 1
ATOM 1313 C C . GLU A 1 172 ? -16.550 4.404 17.271 1.00 91.12 172 GLU A C 1
ATOM 1315 O O . GLU A 1 172 ? -17.461 3.832 17.863 1.00 91.12 172 GLU A O 1
ATOM 1320 N N . ALA A 1 173 ? -15.452 4.821 17.916 1.00 91.50 173 ALA A N 1
ATOM 1321 C CA . ALA A 1 173 ? -15.239 4.685 19.358 1.00 91.50 173 ALA A CA 1
ATOM 1322 C C . ALA A 1 173 ? -15.056 6.055 20.049 1.00 91.50 173 ALA A C 1
ATOM 1324 O O . ALA A 1 173 ? -13.934 6.415 20.429 1.00 91.50 173 ALA A O 1
ATOM 1325 N N . PRO A 1 174 ? -16.135 6.842 20.249 1.00 91.12 174 PRO A N 1
ATOM 1326 C CA . PRO A 1 174 ? -16.042 8.140 20.909 1.00 91.12 174 PRO A CA 1
ATOM 1327 C C . PRO A 1 174 ? -15.405 8.040 22.301 1.00 91.12 174 PRO A C 1
ATOM 1329 O O . PRO A 1 174 ? -15.874 7.300 23.163 1.00 91.12 174 PRO A O 1
ATOM 1332 N N . GLY A 1 175 ? -14.349 8.822 22.534 1.00 92.56 175 GLY A N 1
ATOM 1333 C CA . GLY A 1 175 ? -13.627 8.841 23.811 1.00 92.56 175 GLY A CA 1
ATOM 1334 C C . GLY A 1 175 ? -12.474 7.840 23.918 1.00 92.56 175 GLY A C 1
ATOM 1335 O O . GLY A 1 175 ? -11.856 7.768 24.979 1.00 92.56 175 GLY A O 1
ATOM 1336 N N . ILE A 1 176 ? -12.154 7.104 22.847 1.00 94.94 176 ILE A N 1
ATOM 1337 C CA . ILE A 1 176 ? -10.904 6.341 22.772 1.00 94.94 176 ILE A CA 1
ATOM 1338 C C . ILE A 1 176 ? -9.693 7.266 22.965 1.00 94.94 176 ILE A C 1
ATOM 1340 O O . ILE A 1 176 ? -9.674 8.403 22.488 1.00 94.94 176 ILE A O 1
ATOM 1344 N N . ASP A 1 177 ? -8.675 6.768 23.665 1.00 96.06 177 ASP A N 1
ATOM 1345 C CA . ASP A 1 177 ? -7.389 7.452 23.781 1.00 96.06 177 ASP A CA 1
ATOM 1346 C C . ASP A 1 177 ? -6.745 7.613 22.381 1.00 96.06 177 ASP A C 1
ATOM 1348 O O . ASP A 1 177 ? -6.654 6.619 21.647 1.00 96.06 177 ASP A O 1
ATOM 1352 N N . PRO A 1 178 ? -6.295 8.823 21.987 1.00 95.38 178 PRO A N 1
ATOM 1353 C CA . PRO A 1 178 ? -5.684 9.056 20.678 1.00 95.38 178 PRO A CA 1
ATOM 1354 C C . PRO A 1 178 ? -4.461 8.177 20.384 1.00 95.38 178 PRO A C 1
ATOM 1356 O O . PRO A 1 178 ? -4.310 7.702 19.260 1.00 95.38 178 PRO A O 1
ATOM 1359 N N . GLU A 1 179 ? -3.610 7.896 21.374 1.00 96.44 179 GLU A N 1
ATOM 1360 C CA . GLU A 1 179 ? -2.445 7.024 21.178 1.00 96.44 179 GLU A CA 1
ATOM 1361 C C . GLU A 1 179 ? -2.876 5.576 20.925 1.00 96.44 179 GLU A C 1
ATOM 1363 O O . GLU A 1 179 ? -2.270 4.872 20.114 1.00 96.44 179 GLU A O 1
ATOM 1368 N N . VAL A 1 180 ? -3.966 5.135 21.561 1.00 96.19 180 VAL A N 1
ATOM 1369 C CA . VAL A 1 180 ? -4.546 3.807 21.319 1.00 96.19 180 VAL A CA 1
ATOM 1370 C C . VAL A 1 180 ? -5.177 3.730 19.928 1.00 96.19 180 VAL A C 1
ATOM 1372 O O . VAL A 1 180 ? -5.004 2.719 19.243 1.00 96.19 180 VAL A O 1
ATOM 1375 N N . ALA A 1 181 ? -5.880 4.776 19.482 1.00 95.94 181 ALA A N 1
ATOM 1376 C CA . ALA A 1 181 ? -6.437 4.842 18.130 1.00 95.94 181 ALA A CA 1
ATOM 1377 C C . ALA A 1 181 ? -5.331 4.791 17.063 1.00 95.94 181 ALA A C 1
ATOM 1379 O O . ALA A 1 181 ? -5.411 3.980 16.133 1.00 95.94 181 ALA A O 1
ATOM 1380 N N . LEU A 1 182 ? -4.265 5.575 17.250 1.00 96.25 182 LEU A N 1
ATOM 1381 C CA . LEU A 1 182 ? -3.087 5.576 16.387 1.00 96.25 182 LEU A CA 1
ATOM 1382 C C . LEU A 1 182 ? -2.403 4.203 16.357 1.00 96.25 182 LEU A C 1
ATOM 1384 O O . LEU A 1 182 ? -2.125 3.678 15.281 1.00 96.25 182 LEU A O 1
ATOM 1388 N N . ALA A 1 183 ? -2.170 3.581 17.517 1.00 97.31 183 ALA A N 1
ATOM 1389 C CA . ALA A 1 183 ? -1.550 2.259 17.591 1.00 97.31 183 ALA A CA 1
ATOM 1390 C C . ALA A 1 183 ? -2.383 1.186 16.867 1.00 97.31 183 ALA A C 1
ATOM 1392 O O . ALA A 1 183 ? -1.829 0.350 16.148 1.00 97.31 183 ALA A O 1
ATOM 1393 N N . ARG A 1 184 ? -3.717 1.225 16.999 1.00 96.38 184 ARG A N 1
ATOM 1394 C CA . ARG A 1 184 ? -4.626 0.328 16.265 1.00 96.38 184 ARG A CA 1
ATOM 1395 C C . ARG A 1 184 ? -4.542 0.554 14.758 1.00 96.38 184 ARG A C 1
ATOM 1397 O O . ARG A 1 184 ? -4.360 -0.413 14.020 1.00 96.38 184 ARG A O 1
ATOM 1404 N N . ALA A 1 185 ? -4.627 1.805 14.306 1.00 96.50 185 ALA A N 1
ATOM 1405 C CA . ALA A 1 185 ? -4.503 2.155 12.892 1.00 96.50 185 ALA A CA 1
ATOM 1406 C C . ALA A 1 185 ? -3.161 1.687 12.310 1.00 96.50 185 ALA A C 1
ATOM 1408 O O . ALA A 1 185 ? -3.128 1.042 11.260 1.00 96.50 185 ALA A O 1
ATOM 1409 N N . TYR A 1 186 ? -2.068 1.942 13.033 1.00 97.75 186 TYR A N 1
ATOM 1410 C CA . TYR A 1 186 ? -0.719 1.528 12.663 1.00 97.75 186 TYR A CA 1
ATOM 1411 C C . TYR A 1 186 ? -0.631 0.012 12.450 1.00 97.75 186 TYR A C 1
ATOM 1413 O O . TYR A 1 186 ? -0.187 -0.438 11.393 1.00 97.75 186 TYR A O 1
ATOM 1421 N N . VAL A 1 187 ? -1.098 -0.784 13.420 1.00 98.06 187 VAL A N 1
ATOM 1422 C CA . VAL A 1 187 ? -1.078 -2.251 13.320 1.00 98.06 187 VAL A CA 1
ATOM 1423 C C . VAL A 1 187 ? -1.914 -2.732 12.139 1.00 98.06 187 VAL A C 1
ATOM 1425 O O . VAL A 1 187 ? -1.439 -3.563 11.369 1.00 98.06 187 VAL A O 1
ATOM 1428 N N . LEU A 1 188 ? -3.129 -2.209 11.959 1.00 96.75 188 LEU A N 1
ATOM 1429 C CA . LEU A 1 188 ? -4.022 -2.639 10.881 1.00 96.75 188 LEU A CA 1
ATOM 1430 C C . LEU A 1 188 ? -3.433 -2.369 9.494 1.00 96.75 188 LEU A C 1
ATOM 1432 O O . LEU A 1 188 ? -3.456 -3.255 8.635 1.00 96.75 188 LEU A O 1
ATOM 1436 N N . VAL A 1 189 ? -2.884 -1.170 9.276 1.00 97.38 189 VAL A N 1
ATOM 1437 C CA . VAL A 1 189 ? -2.318 -0.776 7.979 1.00 97.38 189 VAL A CA 1
ATOM 1438 C C . VAL A 1 189 ? -1.079 -1.604 7.652 1.00 97.38 189 VAL A C 1
ATOM 1440 O O . VAL A 1 189 ? -1.029 -2.210 6.581 1.00 97.38 189 VAL A O 1
ATOM 1443 N N . TRP A 1 190 ? -0.120 -1.706 8.575 1.00 97.75 190 TRP A N 1
ATOM 1444 C CA . TRP A 1 190 ? 1.124 -2.441 8.325 1.00 97.75 190 TRP A CA 1
ATOM 1445 C C . TRP A 1 190 ? 0.934 -3.959 8.285 1.00 97.75 190 TRP A C 1
ATOM 1447 O O . TRP A 1 190 ? 1.582 -4.640 7.494 1.00 97.75 190 TRP A O 1
ATOM 1457 N N . MET A 1 191 ? -0.001 -4.508 9.066 1.00 98.00 191 MET A N 1
ATOM 1458 C CA . MET A 1 191 ? -0.393 -5.914 8.936 1.00 98.00 191 MET A CA 1
ATOM 1459 C C . MET A 1 191 ? -0.992 -6.185 7.550 1.00 98.00 191 MET A C 1
ATOM 1461 O O . MET A 1 191 ? -0.627 -7.169 6.910 1.00 98.00 191 MET A O 1
ATOM 1465 N N . THR A 1 192 ? -1.895 -5.320 7.079 1.00 97.88 192 THR A N 1
ATOM 1466 C CA . THR A 1 192 ? -2.553 -5.481 5.772 1.00 97.88 192 THR A CA 1
ATOM 1467 C C . THR A 1 192 ? -1.548 -5.395 4.629 1.00 97.88 192 THR A C 1
ATOM 1469 O O . THR A 1 192 ? -1.544 -6.269 3.764 1.00 97.88 192 THR A O 1
ATOM 1472 N N . GLU A 1 193 ? -0.665 -4.392 4.656 1.00 96.69 193 GLU A N 1
ATOM 1473 C CA . GLU A 1 193 ? 0.439 -4.255 3.700 1.00 96.69 193 GLU A CA 1
ATOM 1474 C C . GLU A 1 193 ? 1.256 -5.548 3.637 1.00 96.69 193 GLU A C 1
ATOM 1476 O O . GLU A 1 193 ? 1.388 -6.140 2.563 1.00 96.69 193 GLU A O 1
ATOM 1481 N N . ARG A 1 194 ? 1.717 -6.045 4.794 1.00 96.56 194 ARG A N 1
ATOM 1482 C CA . ARG A 1 194 ? 2.569 -7.234 4.855 1.00 96.56 194 ARG A CA 1
ATOM 1483 C C . ARG A 1 194 ? 1.862 -8.489 4.351 1.00 96.56 194 ARG A C 1
ATOM 1485 O O . ARG A 1 194 ? 2.495 -9.325 3.700 1.00 96.56 194 ARG A O 1
ATOM 1492 N N . VAL A 1 195 ? 0.570 -8.635 4.649 1.00 97.81 195 VAL A N 1
ATOM 1493 C CA . VAL A 1 195 ? -0.262 -9.747 4.166 1.00 97.81 195 VAL A CA 1
ATOM 1494 C C . VAL A 1 195 ? -0.418 -9.686 2.647 1.00 97.81 195 VAL A C 1
ATOM 1496 O O . VAL A 1 195 ? -0.249 -10.710 1.985 1.00 97.81 195 VAL A O 1
ATOM 1499 N N . PHE A 1 196 ? -0.681 -8.508 2.075 1.00 97.69 196 PHE A N 1
ATOM 1500 C CA . PHE A 1 196 ? -0.795 -8.337 0.625 1.00 97.69 196 PHE A CA 1
ATOM 1501 C C . PHE A 1 196 ? 0.525 -8.635 -0.085 1.00 97.69 196 PHE A C 1
ATOM 1503 O O . PHE A 1 196 ? 0.545 -9.391 -1.058 1.00 97.69 196 PHE A O 1
ATOM 1510 N N . THR A 1 197 ? 1.641 -8.097 0.409 1.00 95.50 197 THR A N 1
ATOM 1511 C CA . THR A 1 197 ? 2.950 -8.302 -0.222 1.00 95.50 197 THR A CA 1
ATOM 1512 C C . THR A 1 197 ? 3.432 -9.749 -0.113 1.00 95.50 197 THR A C 1
ATOM 1514 O O . THR A 1 197 ? 4.006 -10.269 -1.077 1.00 95.50 197 THR A O 1
ATOM 1517 N N . GLU A 1 198 ? 3.119 -10.451 0.985 1.00 96.12 198 GLU A N 1
ATOM 1518 C CA . GLU A 1 198 ? 3.339 -11.900 1.090 1.00 96.12 198 GLU A CA 1
ATOM 1519 C C . GLU A 1 198 ? 2.470 -12.672 0.096 1.00 96.12 198 GLU A C 1
ATOM 1521 O O . GLU A 1 198 ? 2.985 -13.503 -0.651 1.00 96.12 198 GLU A O 1
ATOM 1526 N N . HIS A 1 199 ? 1.166 -12.384 0.054 1.00 96.44 199 HIS A N 1
ATOM 1527 C CA . HIS A 1 199 ? 0.215 -13.100 -0.793 1.00 96.44 199 HIS A CA 1
ATOM 1528 C C . HIS A 1 199 ? 0.569 -12.982 -2.281 1.00 96.44 199 HIS A C 1
ATOM 1530 O O . HIS A 1 199 ? 0.569 -13.980 -2.997 1.00 96.44 199 HIS A O 1
ATOM 1536 N N . LEU A 1 200 ? 0.960 -11.790 -2.739 1.00 94.44 200 LEU A N 1
ATOM 1537 C CA . LEU A 1 200 ? 1.385 -11.555 -4.125 1.00 94.44 200 LEU A CA 1
ATOM 1538 C C . LEU A 1 200 ? 2.700 -12.257 -4.481 1.00 94.44 200 LEU A C 1
ATOM 1540 O O . LEU A 1 200 ? 2.941 -12.593 -5.647 1.00 94.44 200 LEU A O 1
ATOM 1544 N N . SER A 1 201 ? 3.563 -12.455 -3.485 1.00 91.19 201 SER A N 1
ATOM 1545 C CA . SER A 1 201 ? 4.864 -13.098 -3.660 1.00 91.19 201 SER A CA 1
ATOM 1546 C C . SER A 1 201 ? 4.760 -14.624 -3.626 1.00 91.19 201 SER A C 1
ATOM 1548 O O . SER A 1 201 ? 5.409 -15.298 -4.431 1.00 91.19 201 SER A O 1
ATOM 1550 N N . SER A 1 202 ? 3.952 -15.160 -2.709 1.00 92.94 202 SER A N 1
ATOM 1551 C CA . SER A 1 202 ? 3.813 -16.588 -2.419 1.00 92.94 202 SER A CA 1
ATOM 1552 C C . SER A 1 202 ? 2.420 -16.891 -1.835 1.00 92.94 202 SER A C 1
ATOM 1554 O O . SER A 1 202 ? 2.259 -17.017 -0.617 1.00 92.94 202 SER A O 1
ATOM 1556 N N . PRO A 1 203 ? 1.377 -16.999 -2.678 1.00 92.56 203 PRO A N 1
ATOM 1557 C CA . PRO A 1 203 ? 0.019 -17.226 -2.200 1.00 92.56 203 PRO A CA 1
ATOM 1558 C C . PRO A 1 203 ? -0.102 -18.625 -1.580 1.00 92.56 203 PRO A C 1
ATOM 1560 O O . PRO A 1 203 ? 0.185 -19.635 -2.223 1.00 92.56 203 PRO A O 1
ATOM 1563 N N . ARG A 1 204 ? -0.533 -18.687 -0.314 1.00 94.12 204 ARG A N 1
ATOM 1564 C CA . ARG A 1 204 ? -0.757 -19.944 0.437 1.00 94.12 204 ARG A CA 1
ATOM 1565 C C . ARG A 1 204 ? -2.218 -20.221 0.774 1.00 94.12 204 ARG A C 1
ATOM 1567 O O . ARG A 1 204 ? -2.551 -21.325 1.191 1.00 94.12 204 ARG A O 1
ATOM 1574 N N . VAL A 1 205 ? -3.065 -19.212 0.635 1.00 95.88 205 VAL A N 1
ATOM 1575 C CA . VAL A 1 205 ? -4.495 -19.252 0.941 1.00 95.88 205 VAL A CA 1
ATOM 1576 C C . VAL A 1 205 ? -5.259 -18.636 -0.221 1.00 95.88 205 VAL A C 1
ATOM 1578 O O . VAL A 1 205 ? -4.693 -17.842 -0.971 1.00 95.88 205 VAL A O 1
ATOM 1581 N N . ASP A 1 206 ? -6.525 -19.013 -0.363 1.00 97.38 206 ASP A N 1
ATOM 1582 C CA . ASP A 1 206 ? -7.436 -18.405 -1.332 1.00 97.38 206 ASP A CA 1
ATOM 1583 C C . ASP A 1 206 ? -7.590 -16.895 -1.079 1.00 97.38 206 ASP A C 1
ATOM 1585 O O . ASP A 1 206 ? -7.666 -16.459 0.073 1.00 97.38 206 ASP A O 1
ATOM 1589 N N . GLU A 1 207 ? -7.637 -16.108 -2.155 1.00 97.44 207 GLU A N 1
ATOM 1590 C CA . GLU A 1 207 ? -7.719 -14.644 -2.090 1.00 97.44 207 GLU A CA 1
ATOM 1591 C C . GLU A 1 207 ? -9.005 -14.178 -1.392 1.00 97.44 207 GLU A C 1
ATOM 1593 O O . GLU A 1 207 ? -8.956 -13.318 -0.513 1.00 97.44 207 GLU A O 1
ATOM 1598 N N . GLY A 1 208 ? -10.147 -14.798 -1.709 1.00 97.69 208 GLY A N 1
ATOM 1599 C CA . GLY A 1 208 ? -11.424 -14.479 -1.074 1.00 97.69 208 GLY A CA 1
ATOM 1600 C C . GLY A 1 208 ? -11.384 -14.737 0.430 1.00 97.69 208 GLY A C 1
ATOM 1601 O O . GLY A 1 208 ? -11.746 -13.865 1.218 1.00 97.69 208 GLY A O 1
ATOM 1602 N N . ARG A 1 209 ? -10.848 -15.893 0.842 1.00 97.94 209 ARG A N 1
ATOM 1603 C CA . ARG A 1 209 ? -10.672 -16.241 2.265 1.00 97.94 209 ARG A CA 1
ATOM 1604 C C . ARG A 1 209 ? -9.715 -15.306 3.001 1.00 97.94 209 ARG A C 1
ATOM 1606 O O . ARG A 1 209 ? -9.952 -15.003 4.169 1.00 97.94 209 ARG A O 1
ATOM 1613 N N . LEU A 1 210 ? -8.647 -14.861 2.343 1.00 98.06 210 LEU A N 1
ATOM 1614 C CA . LEU A 1 210 ? -7.720 -13.874 2.896 1.00 98.06 210 LEU A CA 1
ATOM 1615 C C . LEU A 1 210 ? -8.421 -12.535 3.135 1.00 98.06 210 LEU A C 1
ATOM 1617 O O . LEU A 1 210 ? -8.285 -11.957 4.214 1.00 98.06 210 LEU A O 1
ATOM 1621 N N . LEU A 1 211 ? -9.189 -12.061 2.153 1.00 98.25 211 LEU A N 1
ATOM 1622 C CA . LEU A 1 211 ? -9.917 -10.799 2.251 1.00 98.25 211 LEU A CA 1
ATOM 1623 C C . LEU A 1 211 ? -11.021 -10.853 3.315 1.00 98.25 211 LEU A C 1
ATOM 1625 O O . LEU A 1 211 ? -11.205 -9.874 4.034 1.00 98.25 211 LEU A O 1
ATOM 1629 N N . ASP A 1 212 ? -11.706 -11.988 3.465 1.00 97.75 212 ASP A N 1
ATOM 1630 C CA . ASP A 1 212 ? -12.708 -12.188 4.519 1.00 97.75 212 ASP A CA 1
ATOM 1631 C C . ASP A 1 212 ? -12.074 -12.159 5.921 1.00 97.75 212 ASP A C 1
ATOM 1633 O O . ASP A 1 212 ? -12.619 -11.548 6.841 1.00 97.75 212 ASP A O 1
ATOM 1637 N N . ALA A 1 213 ? -10.899 -12.777 6.089 1.00 97.88 213 ALA A N 1
ATOM 1638 C CA . ALA A 1 213 ? -10.172 -12.759 7.358 1.00 97.88 213 ALA A CA 1
ATOM 1639 C C . ALA A 1 213 ? -9.677 -11.350 7.722 1.00 97.88 213 ALA A C 1
ATOM 1641 O O . ALA A 1 213 ? -9.813 -10.927 8.872 1.00 97.88 213 ALA A O 1
ATOM 1642 N N . LEU A 1 214 ? -9.136 -10.607 6.749 1.00 97.69 214 LEU A N 1
ATOM 1643 C CA . LEU A 1 214 ? -8.743 -9.213 6.955 1.00 97.69 214 LEU A CA 1
ATOM 1644 C C . LEU A 1 214 ? -9.956 -8.340 7.292 1.00 97.69 214 LEU A C 1
ATOM 1646 O O . LEU A 1 214 ? -9.890 -7.578 8.251 1.00 97.69 214 LEU A O 1
ATOM 1650 N N . ASP A 1 215 ? -11.070 -8.471 6.568 1.00 96.56 215 ASP A N 1
ATOM 1651 C CA . ASP A 1 215 ? -12.297 -7.714 6.850 1.00 96.56 215 ASP A CA 1
ATOM 1652 C C . ASP A 1 215 ? -12.800 -7.943 8.282 1.00 96.56 215 ASP A C 1
ATOM 1654 O O . ASP A 1 215 ? -13.133 -6.979 8.970 1.00 96.56 215 ASP A O 1
ATOM 1658 N N . ALA A 1 216 ? -12.783 -9.189 8.767 1.00 96.19 216 ALA A N 1
ATOM 1659 C CA . ALA A 1 216 ? -13.158 -9.501 10.145 1.00 96.19 216 ALA A CA 1
ATOM 1660 C C . ALA A 1 216 ? -12.248 -8.805 11.176 1.00 96.19 216 ALA A C 1
ATOM 1662 O O . ALA A 1 216 ? -12.748 -8.222 12.138 1.00 96.19 216 ALA A O 1
ATOM 1663 N N . VAL A 1 217 ? -10.925 -8.818 10.963 1.00 96.31 217 VAL A N 1
ATOM 1664 C CA . VAL A 1 217 ? -9.958 -8.143 11.852 1.00 96.31 217 VAL A CA 1
ATOM 1665 C C . VAL A 1 217 ? -10.162 -6.626 11.838 1.00 96.31 217 VAL A C 1
ATOM 1667 O O . VAL A 1 217 ? -10.175 -5.996 12.895 1.00 96.31 217 VAL A O 1
ATOM 1670 N N . TRP A 1 218 ? -10.361 -6.039 10.656 1.00 95.06 218 TRP A N 1
ATOM 1671 C CA . TRP A 1 218 ? -10.615 -4.606 10.507 1.00 95.06 218 TRP A CA 1
ATOM 1672 C C . TRP A 1 218 ? -11.916 -4.174 11.188 1.00 95.06 218 TRP A C 1
ATOM 1674 O O . TRP A 1 218 ? -11.919 -3.164 11.888 1.00 95.06 218 TRP A O 1
ATOM 1684 N N . LYS A 1 219 ? -13.003 -4.939 11.029 1.00 92.69 219 LYS A N 1
ATOM 1685 C CA . LYS A 1 219 ? -14.286 -4.663 11.695 1.00 92.69 219 LYS A CA 1
ATOM 1686 C C . LYS A 1 219 ? -14.155 -4.701 13.211 1.00 92.69 219 LYS A C 1
ATOM 1688 O O . LYS A 1 219 ? -14.527 -3.732 13.858 1.00 92.69 219 LYS A O 1
ATOM 1693 N N . LEU A 1 220 ? -13.542 -5.753 13.757 1.00 91.81 220 LEU A N 1
ATOM 1694 C CA . LEU A 1 220 ? -13.328 -5.885 15.202 1.00 91.81 220 LEU A CA 1
ATOM 1695 C C . LEU A 1 220 ? -12.521 -4.714 15.785 1.00 91.81 220 LEU A C 1
ATOM 1697 O O . LEU A 1 220 ? -12.755 -4.284 16.910 1.00 91.81 220 LEU A O 1
ATOM 1701 N N . ALA A 1 221 ? -11.543 -4.210 15.033 1.00 88.81 221 ALA A N 1
ATOM 1702 C CA . ALA A 1 221 ? -10.677 -3.141 15.508 1.00 88.81 221 ALA A CA 1
ATOM 1703 C C . ALA A 1 221 ? -11.302 -1.736 15.396 1.00 88.81 221 ALA A C 1
ATOM 1705 O O . ALA A 1 221 ? -10.940 -0.858 16.186 1.00 88.81 221 ALA A O 1
ATOM 1706 N N . ILE A 1 222 ? -12.204 -1.524 14.427 1.00 87.19 222 ILE A N 1
ATOM 1707 C CA . ILE A 1 222 ? -12.915 -0.253 14.215 1.00 87.19 222 ILE A CA 1
ATOM 1708 C C . ILE A 1 222 ? -14.161 -0.153 15.099 1.00 87.19 222 ILE A C 1
ATOM 1710 O O . ILE A 1 222 ? -14.408 0.911 15.654 1.00 87.19 222 ILE A O 1
ATOM 1714 N N . GLU A 1 223 ? -14.915 -1.240 15.244 1.00 76.69 223 GLU A N 1
ATOM 1715 C CA . GLU A 1 223 ? -16.172 -1.313 15.995 1.00 76.69 223 GLU A CA 1
ATOM 1716 C C . GLU A 1 223 ? -15.976 -2.235 17.213 1.00 76.69 223 GLU A C 1
ATOM 1718 O O . GLU A 1 223 ? -16.437 -3.379 17.197 1.00 76.69 223 GLU A O 1
ATOM 1723 N N . PRO A 1 224 ? -15.224 -1.810 18.250 1.00 62.59 224 PRO A N 1
ATOM 1724 C CA . PRO A 1 224 ? -15.111 -2.610 19.461 1.00 62.59 224 PRO A CA 1
ATOM 1725 C C . PRO A 1 224 ? -16.482 -2.674 20.155 1.00 62.59 224 PRO A C 1
ATOM 1727 O O . PRO A 1 224 ? -17.143 -1.645 20.279 1.00 62.59 224 PRO A O 1
ATOM 1730 N N . GLU A 1 225 ? -16.888 -3.882 20.564 1.00 55.47 225 GLU A N 1
ATOM 1731 C CA . GLU A 1 225 ? -18.154 -4.169 21.270 1.00 55.47 225 GLU A CA 1
ATOM 1732 C C . GLU A 1 225 ? -18.449 -3.238 22.459 1.00 55.47 225 GLU A C 1
ATOM 1734 O O . GLU A 1 225 ? -17.501 -2.882 23.203 1.00 55.47 225 GLU A O 1
#